Protein AF-I3C9D7-F1 (afdb_monomer)

Sequence (300 aa):
MLYELMIVVIIISSSFMTYLHVLFPDASTWTTSFFQFNSTHYKSVQMYCFFVLLFLSQSLFLSLWYITCRYWWKIAVFIVLMMSFYNFFIVVFSEVESSDLTHRFSIYFLTLLCSYLVYLVSKKINYPLWNRLTLDAIDSEEVLRYKFKNSKHYTRVLNSFDEDAYKSNITNLKELVAKAVLISEDNFNKEENQSNILDKSLKGKSIGGVLIFLLILSLLLLDKLHVFAPDGKTWDLGFTTMGSFEFPSVTIFLWFTMLKITSFLALTIWFLTSRYWWKYFLLIPIIIVSYQIIGTFNVK

Secondary structure (DSSP, 8-state):
-HHHHHHHHHHHHHHHGGGGGGGS-SSSEEE-SS-EEE-SSSSSHHHHHHHHHHHHHHHHHHHHHHHH--STTHHHHHHHHHHHHHHHHHHHTTTS----HHHHHHHHHHHHHHHHHHHHHHHHHHHHHHHHHHHHHHHHHHHHHHHHHT-HHHHHHHHT--TTGGGT-HHHHHHHHHHHHHHHHHHHHHHHHHHHHHHHHHHS--HHHHHHHHHHHHHHHHTTGGGGS-SSSEEE-SS-EEE-TTSS-HHHHHHHHHHHHHHHHHHHHHHHH--SGGGGGGHHHHHHHHHHHHHHHS--

Organism: NCBI:txid926559

Structure (mmCIF, N/CA/C/O backbone):
data_AF-I3C9D7-F1
#
_entry.id   AF-I3C9D7-F1
#
loop_
_atom_site.group_PDB
_atom_site.id
_atom_site.type_symbol
_atom_site.label_atom_id
_atom_site.label_alt_id
_atom_site.label_comp_id
_atom_site.label_asym_id
_atom_site.label_entity_id
_atom_site.label_seq_id
_atom_site.pdbx_PDB_ins_code
_atom_site.Cartn_x
_atom_site.Cartn_y
_atom_site.Cartn_z
_atom_site.occupancy
_atom_site.B_iso_or_equiv
_atom_site.auth_seq_id
_atom_site.auth_comp_id
_atom_site.auth_asym_id
_atom_site.auth_atom_id
_atom_site.pdbx_PDB_model_num
ATOM 1 N N . MET A 1 1 ? -21.042 -4.644 6.974 1.00 68.00 1 MET A N 1
ATOM 2 C CA . MET A 1 1 ? -21.135 -5.642 5.889 1.00 68.00 1 MET A CA 1
ATOM 3 C C . MET A 1 1 ? -20.830 -5.049 4.508 1.00 68.00 1 MET A C 1
ATOM 5 O O . MET A 1 1 ? -19.785 -5.388 3.980 1.00 68.00 1 MET A O 1
ATOM 9 N N . LEU A 1 2 ? -21.630 -4.130 3.933 1.00 80.31 2 LEU A N 1
ATOM 10 C CA . LEU A 1 2 ? -21.382 -3.609 2.564 1.00 80.31 2 LEU A CA 1
ATOM 11 C C . LEU A 1 2 ? -19.993 -2.956 2.385 1.00 80.31 2 LEU A C 1
ATOM 13 O O . LEU A 1 2 ? -19.280 -3.266 1.437 1.00 80.31 2 LEU A O 1
ATOM 17 N N . TYR A 1 3 ? -19.571 -2.113 3.333 1.00 82.31 3 TYR A N 1
ATOM 18 C CA . TYR A 1 3 ? -18.251 -1.466 3.283 1.00 82.31 3 TYR A CA 1
ATOM 19 C C . TYR A 1 3 ? -17.088 -2.473 3.344 1.00 82.31 3 TYR A C 1
ATOM 21 O O . TYR A 1 3 ? -16.038 -2.242 2.756 1.00 82.31 3 TYR A O 1
ATOM 29 N N . GLU A 1 4 ? -17.268 -3.600 4.035 1.00 84.50 4 GLU A N 1
ATOM 30 C CA . GLU A 1 4 ? -16.237 -4.637 4.172 1.00 84.50 4 GLU A CA 1
ATOM 31 C C . GLU A 1 4 ? -16.100 -5.434 2.882 1.00 84.50 4 GLU A C 1
ATOM 33 O O . GLU A 1 4 ? -14.984 -5.734 2.475 1.00 84.50 4 GLU A O 1
ATOM 38 N N . LEU A 1 5 ? -17.218 -5.698 2.201 1.00 87.62 5 LEU A N 1
ATOM 39 C CA . LEU A 1 5 ? -17.210 -6.301 0.870 1.00 87.62 5 LEU A CA 1
ATOM 40 C C . LEU A 1 5 ? -16.503 -5.399 -0.146 1.00 87.62 5 LEU A C 1
ATOM 42 O O . LEU A 1 5 ? -15.693 -5.893 -0.923 1.00 87.62 5 LEU A O 1
ATOM 46 N N . MET A 1 6 ? -16.728 -4.081 -0.101 1.00 87.62 6 MET A N 1
ATOM 47 C CA . MET A 1 6 ? -15.992 -3.146 -0.962 1.00 87.62 6 MET A CA 1
ATOM 48 C C . MET A 1 6 ? -14.481 -3.205 -0.707 1.00 87.62 6 MET A C 1
ATOM 50 O O . MET A 1 6 ? -13.710 -3.252 -1.660 1.00 87.62 6 MET A O 1
ATOM 54 N N . ILE A 1 7 ? -14.048 -3.266 0.559 1.00 88.50 7 ILE A N 1
ATOM 55 C CA . ILE A 1 7 ? -12.626 -3.426 0.907 1.00 88.50 7 ILE A CA 1
ATOM 56 C C . ILE A 1 7 ? -12.068 -4.728 0.317 1.00 88.50 7 ILE A C 1
ATOM 58 O O . ILE A 1 7 ? -10.995 -4.709 -0.281 1.00 88.50 7 ILE A O 1
ATOM 62 N N . VAL A 1 8 ? -12.798 -5.842 0.434 1.00 91.12 8 VAL A N 1
ATOM 63 C CA . VAL A 1 8 ? -12.388 -7.138 -0.133 1.00 91.12 8 VAL A CA 1
ATOM 64 C C . VAL A 1 8 ? -12.240 -7.064 -1.651 1.00 91.12 8 VAL A C 1
ATOM 66 O O . VAL A 1 8 ? -11.218 -7.499 -2.179 1.00 91.12 8 VAL A O 1
ATOM 69 N N . VAL A 1 9 ? -13.214 -6.476 -2.351 1.00 91.31 9 VAL A N 1
ATOM 70 C CA . VAL A 1 9 ? -13.161 -6.315 -3.811 1.00 91.31 9 VAL A CA 1
ATOM 71 C C . VAL A 1 9 ? -11.930 -5.511 -4.222 1.00 91.31 9 VAL A C 1
ATOM 73 O O . VAL A 1 9 ? -11.214 -5.945 -5.121 1.00 91.31 9 VAL A O 1
ATOM 76 N N . ILE A 1 10 ? -11.633 -4.405 -3.529 1.00 90.56 10 ILE A N 1
ATOM 77 C CA . ILE A 1 10 ? -10.458 -3.573 -3.831 1.00 90.56 10 ILE A CA 1
ATOM 78 C C . ILE A 1 10 ? -9.152 -4.338 -3.561 1.00 90.56 10 ILE A C 1
ATOM 80 O O . ILE A 1 10 ? -8.219 -4.246 -4.356 1.00 90.56 10 ILE A O 1
ATOM 84 N N . ILE A 1 11 ? -9.067 -5.116 -2.474 1.00 92.25 11 ILE A N 1
ATOM 85 C CA . ILE A 1 11 ? -7.881 -5.937 -2.168 1.00 92.25 11 ILE A CA 1
ATOM 86 C C . ILE A 1 11 ? -7.631 -6.946 -3.292 1.00 92.25 11 ILE A C 1
ATOM 88 O O . ILE A 1 11 ? -6.510 -7.045 -3.798 1.00 92.25 11 ILE A O 1
ATOM 92 N N . ILE A 1 12 ? -8.669 -7.675 -3.707 1.00 91.50 12 ILE A N 1
ATOM 93 C CA . ILE A 1 12 ? -8.555 -8.687 -4.759 1.00 91.50 12 ILE A CA 1
ATOM 94 C C . ILE A 1 12 ? -8.185 -8.017 -6.085 1.00 91.50 12 ILE A C 1
ATOM 96 O O . ILE A 1 12 ? -7.197 -8.411 -6.699 1.00 91.50 12 ILE A O 1
ATOM 100 N N . SER A 1 13 ? -8.898 -6.964 -6.499 1.00 89.88 13 SER A N 1
ATOM 101 C CA . SER A 1 13 ? -8.615 -6.275 -7.764 1.00 89.88 13 SER A CA 1
ATOM 102 C C . SER A 1 13 ? -7.202 -5.685 -7.798 1.00 89.88 13 SER A C 1
ATOM 104 O O . SER A 1 13 ? -6.497 -5.832 -8.793 1.00 89.88 13 SER A O 1
ATOM 106 N N . SER A 1 14 ? -6.747 -5.083 -6.693 1.00 88.38 14 SER A N 1
ATOM 107 C CA . SER A 1 14 ? -5.398 -4.513 -6.577 1.00 88.38 14 SER A CA 1
ATOM 108 C C . SER A 1 14 ? -4.303 -5.576 -6.704 1.00 88.38 14 SER A C 1
ATOM 110 O O . SER A 1 14 ? -3.236 -5.299 -7.256 1.00 88.38 14 SER A O 1
ATOM 112 N N . SER A 1 15 ? -4.571 -6.803 -6.243 1.00 89.06 15 SER A N 1
ATOM 113 C CA . SER A 1 15 ? -3.620 -7.923 -6.302 1.00 89.06 15 SER A CA 1
ATOM 114 C C . SER A 1 15 ? -3.310 -8.346 -7.740 1.00 89.06 15 SER A C 1
ATOM 116 O O . SER A 1 15 ? -2.165 -8.647 -8.069 1.00 89.06 15 SER A O 1
ATOM 118 N N . PHE A 1 16 ? -4.320 -8.325 -8.612 1.00 90.06 16 PHE A N 1
ATOM 119 C CA . PHE A 1 16 ? -4.175 -8.703 -10.019 1.00 90.06 16 PHE A CA 1
ATOM 120 C C . PHE A 1 16 ? -3.774 -7.539 -10.929 1.00 90.06 16 PHE A C 1
ATOM 122 O O . PHE A 1 16 ? -3.425 -7.763 -12.085 1.00 90.06 16 PHE A O 1
ATOM 129 N N . MET A 1 17 ? -3.773 -6.306 -10.417 1.00 90.12 17 MET A N 1
ATOM 130 C CA . MET A 1 17 ? -3.575 -5.103 -11.226 1.00 90.12 17 MET A CA 1
ATOM 131 C C . MET A 1 17 ? -2.250 -5.097 -11.998 1.00 90.12 17 MET A C 1
ATOM 133 O O . MET A 1 17 ? -2.199 -4.615 -13.124 1.00 90.12 17 MET A O 1
ATOM 137 N N . THR A 1 18 ? -1.193 -5.685 -11.434 1.00 88.94 18 THR A N 1
ATOM 138 C CA . THR A 1 18 ? 0.114 -5.768 -12.103 1.00 88.94 18 THR A CA 1
ATOM 139 C C . THR A 1 18 ? 0.072 -6.588 -13.387 1.00 88.94 18 THR A C 1
ATOM 141 O O . THR A 1 18 ? 0.805 -6.265 -14.311 1.00 88.94 18 THR A O 1
ATOM 144 N N . TYR A 1 19 ? -0.809 -7.583 -13.518 1.00 91.56 19 TYR A N 1
ATOM 145 C CA . TYR A 1 19 ? -0.917 -8.409 -14.728 1.00 91.56 19 TYR A CA 1
ATOM 146 C C . TYR A 1 19 ? -1.553 -7.679 -15.915 1.00 91.56 19 TYR A C 1
ATOM 148 O O . TYR A 1 19 ? -1.381 -8.114 -17.050 1.00 91.56 19 TYR A O 1
ATOM 156 N N . LEU A 1 20 ? -2.213 -6.537 -15.690 1.00 92.88 20 LEU A N 1
ATOM 157 C CA . LEU A 1 20 ? -2.790 -5.735 -16.773 1.00 92.88 20 LEU A CA 1
ATOM 158 C C . LEU A 1 20 ? -1.727 -5.189 -17.737 1.00 92.88 20 LEU A C 1
ATOM 160 O O . LEU A 1 20 ? -2.066 -4.835 -18.861 1.00 92.88 20 LEU A O 1
ATOM 164 N N . HIS A 1 21 ? -0.450 -5.164 -17.339 1.00 91.75 21 HIS A N 1
ATOM 165 C CA . HIS A 1 21 ? 0.646 -4.746 -18.215 1.00 91.75 21 HIS A CA 1
ATOM 166 C C . HIS A 1 21 ? 0.761 -5.601 -19.491 1.00 91.75 21 HIS A C 1
ATOM 168 O O . HIS A 1 21 ? 1.184 -5.088 -20.517 1.00 91.75 21 HIS A O 1
ATOM 174 N N . VAL A 1 22 ? 0.328 -6.868 -19.462 1.00 91.50 22 VAL A N 1
ATOM 175 C CA . VAL A 1 22 ? 0.364 -7.786 -20.620 1.00 91.50 22 VAL A CA 1
ATOM 176 C C . VAL A 1 22 ? -0.581 -7.342 -21.746 1.00 91.50 22 VAL A C 1
ATOM 178 O O . VAL A 1 22 ? -0.441 -7.768 -22.886 1.00 91.50 22 VAL A O 1
ATOM 181 N N . LEU A 1 23 ? -1.549 -6.469 -21.448 1.00 90.62 23 LEU A N 1
ATOM 182 C CA . LEU A 1 23 ? -2.452 -5.904 -22.454 1.00 90.62 23 LEU A CA 1
ATOM 183 C C . LEU A 1 23 ? -1.769 -4.852 -23.342 1.00 90.62 23 LEU A C 1
ATOM 185 O O . LEU A 1 23 ? -2.339 -4.446 -24.354 1.00 90.62 23 LEU A O 1
ATOM 189 N N . PHE A 1 24 ? -0.581 -4.389 -22.953 1.00 91.00 24 PHE A N 1
ATOM 190 C CA . PHE A 1 24 ? 0.186 -3.381 -23.673 1.00 91.00 24 PHE A CA 1
ATOM 191 C C . PHE A 1 24 ? 1.250 -4.052 -24.550 1.00 91.00 24 PHE A C 1
ATOM 193 O O . PHE A 1 24 ? 1.743 -5.123 -24.197 1.00 91.00 24 PHE A O 1
ATOM 200 N N . PRO A 1 25 ? 1.612 -3.449 -25.695 1.00 90.75 25 PRO A N 1
ATOM 201 C CA . PRO A 1 25 ? 2.587 -4.042 -26.601 1.00 90.75 25 PRO A CA 1
ATOM 202 C C . PRO A 1 25 ? 3.994 -4.044 -25.998 1.00 90.75 25 PRO A C 1
ATOM 204 O O . PRO A 1 25 ? 4.435 -3.043 -25.423 1.00 90.75 25 PRO A O 1
ATOM 207 N N . ASP A 1 26 ? 4.731 -5.130 -26.234 1.00 89.19 26 ASP A N 1
ATOM 208 C CA . ASP A 1 26 ? 6.168 -5.202 -25.958 1.00 89.19 26 ASP A CA 1
ATOM 209 C C . ASP A 1 26 ? 6.975 -4.504 -27.066 1.00 89.19 26 ASP A C 1
ATOM 211 O O . ASP A 1 26 ? 7.692 -5.114 -27.857 1.00 89.19 26 ASP A O 1
ATOM 215 N N . ALA A 1 27 ? 6.767 -3.197 -27.194 1.00 90.00 27 ALA A N 1
ATOM 216 C CA . ALA A 1 27 ? 7.442 -2.344 -28.160 1.00 90.00 27 ALA A CA 1
ATOM 217 C C . ALA A 1 27 ? 7.749 -0.986 -27.527 1.00 90.00 27 ALA A C 1
ATOM 219 O O . ALA A 1 27 ? 7.086 -0.567 -26.578 1.00 90.00 27 ALA A O 1
ATOM 220 N N . SER A 1 28 ? 8.731 -0.268 -28.070 1.00 88.06 28 SER A N 1
ATOM 221 C CA . SER A 1 28 ? 9.089 1.080 -27.606 1.00 88.06 28 SER A CA 1
ATOM 222 C C . SER A 1 28 ? 8.019 2.128 -27.915 1.00 88.06 28 SER A C 1
ATOM 224 O O . SER A 1 28 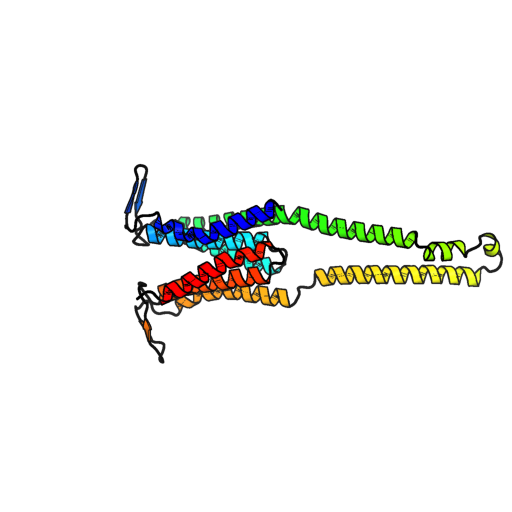? 7.955 3.159 -27.249 1.00 88.06 28 SER A O 1
ATOM 226 N N . THR A 1 29 ? 7.159 1.866 -28.901 1.00 88.88 29 THR A N 1
ATOM 227 C CA . THR A 1 29 ? 6.097 2.777 -29.331 1.00 88.88 29 THR A CA 1
ATOM 228 C C . THR A 1 29 ? 4.752 2.066 -29.327 1.00 88.88 29 THR A C 1
ATOM 230 O O . THR A 1 29 ? 4.606 1.007 -29.941 1.00 88.88 29 THR A O 1
ATOM 233 N N . TRP A 1 30 ? 3.746 2.672 -28.706 1.00 87.88 30 TRP A N 1
ATOM 234 C CA . TRP A 1 30 ? 2.360 2.236 -28.779 1.00 87.88 30 TRP A CA 1
ATOM 235 C C . TRP A 1 30 ? 1.556 3.240 -29.595 1.00 87.88 30 TRP A C 1
ATOM 237 O O . TRP A 1 30 ? 1.337 4.378 -29.178 1.00 87.88 30 TRP A O 1
ATOM 247 N N . THR A 1 31 ? 1.131 2.814 -30.781 1.00 85.56 31 THR A N 1
ATOM 248 C CA . THR A 1 31 ? 0.283 3.611 -31.664 1.00 85.56 31 THR A CA 1
ATOM 249 C C . THR A 1 31 ? -1.145 3.076 -31.598 1.00 85.56 31 THR A C 1
ATOM 251 O O . THR A 1 31 ? -1.400 1.892 -31.813 1.00 85.56 31 THR A O 1
ATOM 254 N N . THR A 1 32 ? -2.090 3.947 -31.254 1.00 87.50 32 THR A N 1
ATOM 255 C CA . THR A 1 32 ? -3.528 3.668 -31.324 1.00 87.50 32 THR A CA 1
ATOM 256 C C . THR A 1 32 ? -4.198 4.675 -32.249 1.00 87.50 32 THR A C 1
ATOM 258 O O . THR A 1 32 ? -3.592 5.664 -32.660 1.00 87.50 32 THR A O 1
ATOM 261 N N . SER A 1 33 ? -5.477 4.461 -32.553 1.00 84.12 33 SER A N 1
ATOM 262 C CA . SER A 1 33 ? -6.273 5.381 -33.373 1.00 84.12 33 SER A CA 1
ATOM 263 C C . SER A 1 33 ? -6.382 6.799 -32.792 1.00 84.12 33 SER A C 1
ATOM 265 O O . SER A 1 33 ? -6.759 7.710 -33.521 1.00 84.12 33 SER A O 1
ATOM 267 N N . PHE A 1 34 ? -6.071 6.996 -31.505 1.00 80.94 34 PHE A N 1
ATOM 268 C CA . PHE A 1 34 ? -6.268 8.267 -30.801 1.00 80.94 34 PHE A CA 1
ATOM 269 C C . PHE A 1 34 ? -4.979 8.902 -30.267 1.00 80.94 34 PHE A C 1
ATOM 271 O O . PHE A 1 34 ? -4.953 10.113 -30.065 1.00 80.94 34 PHE A O 1
ATOM 278 N N . PHE A 1 35 ? -3.919 8.128 -30.023 1.00 85.75 35 PHE A N 1
ATOM 279 C CA . PHE A 1 35 ? -2.662 8.653 -29.482 1.00 85.75 35 PHE A CA 1
ATOM 280 C C . PHE A 1 35 ? -1.454 7.804 -29.898 1.00 85.75 35 PHE A C 1
ATOM 282 O O . PHE A 1 35 ? -1.582 6.624 -30.237 1.00 85.75 35 PHE A O 1
ATOM 289 N N . GLN A 1 36 ? -0.270 8.410 -29.820 1.00 84.31 36 GLN A N 1
ATOM 290 C CA . GLN A 1 36 ? 1.020 7.736 -29.949 1.00 84.31 36 GLN A CA 1
ATOM 291 C C . GLN A 1 36 ? 1.818 7.961 -28.666 1.00 84.31 36 GLN A C 1
ATOM 293 O O . GLN A 1 36 ? 1.976 9.099 -28.227 1.00 84.31 36 GLN A O 1
ATOM 298 N N . PHE A 1 37 ? 2.280 6.877 -28.050 1.00 85.75 37 PHE A N 1
ATOM 299 C CA . PHE A 1 37 ? 3.064 6.912 -26.821 1.00 85.75 37 PHE A CA 1
ATOM 300 C C . PHE A 1 37 ? 4.411 6.231 -27.047 1.00 85.75 37 PHE A C 1
ATOM 302 O O . PHE A 1 37 ? 4.447 5.089 -27.501 1.00 85.75 37 PHE A O 1
ATOM 309 N N . ASN A 1 38 ? 5.499 6.918 -26.705 1.00 84.19 38 ASN A N 1
ATOM 310 C CA . ASN A 1 38 ? 6.859 6.407 -26.843 1.00 84.19 38 ASN A CA 1
ATOM 311 C C . ASN A 1 38 ? 7.479 6.260 -25.453 1.00 84.19 38 ASN A C 1
ATOM 313 O O . ASN A 1 38 ? 7.514 7.229 -24.701 1.00 84.19 38 ASN A O 1
ATOM 317 N N . SER A 1 39 ? 7.975 5.065 -25.135 1.00 85.44 39 SER A N 1
ATOM 318 C CA . SER A 1 39 ? 8.740 4.807 -23.916 1.00 85.44 39 SER A CA 1
ATOM 319 C C . SER A 1 39 ? 10.232 4.865 -24.233 1.00 85.44 39 SER A C 1
ATOM 321 O O . SER A 1 39 ? 10.791 3.940 -24.830 1.00 85.44 39 SER A O 1
ATOM 323 N N . THR A 1 40 ? 10.877 5.969 -23.860 1.00 83.62 40 THR A N 1
ATOM 324 C CA . THR A 1 40 ? 12.322 6.167 -24.020 1.00 83.62 40 THR A CA 1
ATOM 325 C C . THR A 1 40 ? 13.075 5.659 -22.794 1.00 83.62 40 THR A C 1
ATOM 327 O O . THR A 1 40 ? 14.099 4.990 -22.943 1.00 83.62 40 THR A O 1
ATOM 330 N N . HIS A 1 41 ? 12.544 5.894 -21.589 1.00 83.44 41 HIS A N 1
ATOM 331 C CA . HIS A 1 41 ? 13.200 5.538 -20.331 1.00 83.44 41 HIS A CA 1
ATOM 332 C C . HIS A 1 41 ? 13.177 4.025 -20.069 1.00 83.44 41 HIS A C 1
ATOM 334 O O . HIS A 1 41 ? 14.209 3.424 -19.761 1.00 83.44 41 HIS A O 1
ATOM 340 N N . TYR A 1 42 ? 12.016 3.380 -20.223 1.00 84.19 42 TYR A N 1
ATOM 341 C CA . TYR A 1 42 ? 11.858 1.941 -19.961 1.00 84.19 42 TYR A CA 1
ATOM 342 C C . TYR A 1 42 ? 12.069 1.043 -21.187 1.00 84.19 42 TYR A C 1
ATOM 344 O O . TYR A 1 42 ? 12.034 -0.181 -21.047 1.00 84.19 42 TYR A O 1
ATOM 352 N N . LYS A 1 43 ? 12.323 1.622 -22.371 1.00 84.50 43 LYS A N 1
ATOM 353 C CA . LYS A 1 43 ? 12.544 0.957 -23.677 1.00 84.50 43 LYS A CA 1
ATOM 354 C C . LYS A 1 43 ? 11.356 0.161 -24.236 1.00 84.50 43 LYS A C 1
ATOM 356 O O . LYS A 1 43 ? 11.296 -0.040 -25.445 1.00 84.50 43 LYS A O 1
ATOM 361 N N . SER A 1 44 ? 10.433 -0.287 -23.389 1.00 89.94 44 SER A N 1
ATOM 362 C CA . SER A 1 44 ? 9.206 -0.997 -23.751 1.00 89.94 44 SER A CA 1
ATOM 363 C C . SER A 1 44 ? 8.018 -0.393 -23.005 1.00 89.94 44 SER A C 1
ATOM 365 O O . SER A 1 44 ? 8.063 -0.197 -21.786 1.00 89.94 44 SER A O 1
ATOM 367 N N . VAL A 1 45 ? 6.932 -0.134 -23.736 1.00 90.62 45 VAL A N 1
ATOM 368 C CA . VAL A 1 45 ? 5.671 0.370 -23.176 1.00 90.62 45 VAL A CA 1
ATOM 369 C C . VAL A 1 45 ? 5.100 -0.623 -22.166 1.00 90.62 45 VAL A C 1
ATOM 371 O O . VAL A 1 45 ? 4.630 -0.210 -21.106 1.00 90.62 45 VAL A O 1
ATOM 374 N N . GLN A 1 46 ? 5.206 -1.927 -22.433 1.00 92.00 46 GLN A N 1
ATOM 375 C CA . GLN A 1 46 ? 4.781 -2.964 -21.497 1.00 92.00 46 GLN A CA 1
ATOM 376 C C . GLN A 1 46 ? 5.532 -2.878 -20.156 1.00 92.00 46 GLN A C 1
ATOM 378 O O . GLN A 1 46 ? 4.907 -2.967 -19.095 1.00 92.00 46 GLN A O 1
ATOM 383 N N . MET A 1 47 ? 6.849 -2.643 -20.181 1.00 90.19 47 MET A N 1
ATOM 384 C CA . MET A 1 47 ? 7.658 -2.477 -18.964 1.00 90.19 47 MET A CA 1
ATOM 385 C C . MET A 1 47 ? 7.298 -1.199 -18.202 1.00 90.19 47 MET A C 1
ATOM 387 O O . MET A 1 47 ? 7.130 -1.239 -16.982 1.00 90.19 47 MET A O 1
ATOM 391 N N . TYR A 1 48 ? 7.113 -0.078 -18.904 1.00 92.56 48 TYR A N 1
ATOM 392 C CA . TYR A 1 48 ? 6.629 1.163 -18.296 1.00 92.56 48 TYR A CA 1
ATOM 393 C C . TYR A 1 48 ? 5.279 0.956 -17.588 1.00 92.56 48 TYR A C 1
ATOM 395 O O . TYR A 1 48 ? 5.142 1.239 -16.394 1.00 92.56 48 TYR A O 1
ATOM 403 N N . CYS A 1 49 ? 4.295 0.384 -18.292 1.00 93.31 49 CYS A N 1
ATOM 404 C CA . CYS A 1 49 ? 2.973 0.097 -17.741 1.00 93.31 49 CYS A CA 1
ATOM 405 C C . CYS A 1 49 ? 3.047 -0.843 -16.533 1.00 93.31 49 CYS A C 1
ATOM 407 O O . CYS A 1 49 ? 2.336 -0.628 -15.551 1.00 93.31 49 CYS A O 1
ATOM 409 N N . PHE A 1 50 ? 3.929 -1.845 -16.560 1.00 93.12 50 PHE A N 1
ATOM 410 C CA . PHE A 1 50 ? 4.163 -2.726 -15.419 1.00 93.12 50 PHE A CA 1
ATOM 411 C C . PHE A 1 50 ? 4.602 -1.954 -14.168 1.00 93.12 50 PHE A C 1
ATOM 413 O O . PHE A 1 50 ? 4.002 -2.136 -13.107 1.00 93.12 50 PHE A O 1
ATOM 420 N N . PHE A 1 51 ? 5.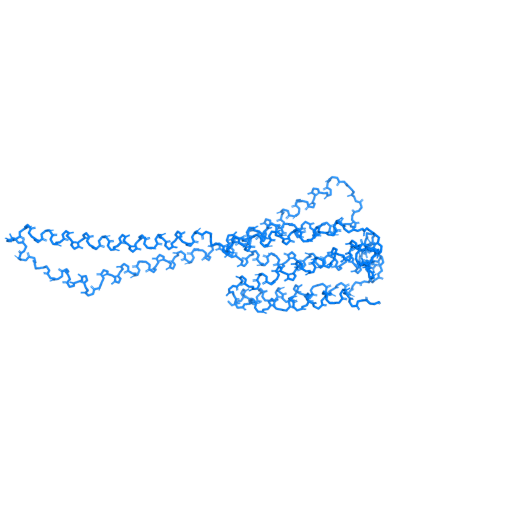592 -1.061 -14.275 1.00 92.56 51 PHE A N 1
ATOM 421 C CA . PHE A 1 51 ? 6.050 -0.273 -13.127 1.00 92.56 51 PHE A CA 1
ATOM 422 C C . PHE A 1 51 ? 4.985 0.709 -12.632 1.00 92.56 51 PHE A C 1
ATOM 424 O O . PHE A 1 51 ? 4.769 0.804 -11.423 1.00 92.56 51 PHE A O 1
ATOM 431 N N . VAL A 1 52 ? 4.261 1.381 -13.533 1.00 94.00 52 VAL A N 1
ATOM 432 C CA . VAL A 1 52 ? 3.138 2.256 -13.153 1.00 94.00 52 VAL A CA 1
ATOM 433 C C . VAL A 1 52 ? 2.092 1.473 -12.353 1.00 94.00 52 VAL A C 1
ATOM 435 O O . VAL A 1 52 ? 1.687 1.903 -11.270 1.00 94.00 52 VAL A O 1
ATOM 438 N N . LEU A 1 53 ? 1.687 0.296 -12.839 1.00 94.44 53 LEU A N 1
ATOM 439 C CA . LEU A 1 53 ? 0.702 -0.563 -12.175 1.00 94.44 53 LEU A CA 1
ATOM 440 C C . LEU A 1 53 ? 1.220 -1.131 -10.845 1.00 94.44 53 LEU A C 1
ATOM 442 O O . LEU A 1 53 ? 0.443 -1.256 -9.896 1.00 94.44 53 LEU A O 1
ATOM 446 N N . LEU A 1 54 ? 2.516 -1.439 -10.750 1.00 92.81 54 LEU A N 1
ATOM 447 C CA . LEU A 1 54 ? 3.168 -1.906 -9.525 1.00 92.81 54 LEU A CA 1
ATOM 448 C C . LEU A 1 54 ? 3.090 -0.852 -8.413 1.00 92.81 54 LEU A C 1
ATOM 450 O O . LEU A 1 54 ? 2.576 -1.138 -7.330 1.00 92.81 54 LEU A O 1
ATOM 454 N N . PHE A 1 55 ? 3.542 0.375 -8.685 1.00 93.06 55 PHE A N 1
ATOM 455 C CA . PHE A 1 55 ? 3.523 1.452 -7.691 1.00 93.06 55 PHE A CA 1
ATOM 456 C C . PHE A 1 55 ? 2.106 1.929 -7.365 1.00 93.06 55 PHE A C 1
ATOM 458 O O . PHE A 1 55 ? 1.828 2.293 -6.217 1.00 93.06 55 PHE A O 1
ATOM 465 N N . LEU A 1 56 ? 1.189 1.874 -8.337 1.00 93.25 56 LEU A N 1
ATOM 466 C CA . LEU A 1 56 ? -0.226 2.149 -8.103 1.00 93.25 56 LEU A CA 1
ATOM 467 C C . LEU A 1 56 ? -0.839 1.117 -7.150 1.00 93.25 56 LEU A C 1
ATOM 469 O O . LEU A 1 56 ? -1.491 1.492 -6.176 1.00 93.25 56 LEU A O 1
ATOM 473 N N . SER A 1 57 ? -0.592 -0.174 -7.388 1.00 92.31 57 SER A N 1
ATOM 474 C CA . SER A 1 57 ? -1.060 -1.259 -6.518 1.00 92.31 57 SER A CA 1
ATOM 475 C C . SER A 1 57 ? -0.512 -1.114 -5.091 1.00 92.31 57 SER A C 1
ATOM 477 O O . SER A 1 57 ? -1.277 -1.156 -4.124 1.00 92.31 57 SER A O 1
ATOM 479 N N . GLN A 1 58 ? 0.788 -0.836 -4.940 1.00 92.00 58 GLN A N 1
ATOM 480 C CA . GLN A 1 58 ? 1.414 -0.605 -3.632 1.00 92.00 58 GLN A CA 1
ATOM 481 C C . GLN A 1 58 ? 0.794 0.595 -2.892 1.00 92.00 58 GLN A C 1
ATOM 483 O O . GLN A 1 58 ? 0.470 0.492 -1.704 1.00 92.00 58 GLN A O 1
ATOM 488 N N . SER A 1 59 ? 0.555 1.703 -3.599 1.00 93.38 59 SER A N 1
ATOM 489 C CA . SER A 1 59 ? -0.076 2.904 -3.036 1.00 93.38 59 SER A CA 1
ATOM 490 C C . SER A 1 59 ? -1.511 2.634 -2.568 1.00 93.38 59 SER A C 1
ATOM 492 O O . SER A 1 59 ? -1.923 3.118 -1.509 1.00 93.38 59 SER A O 1
ATOM 494 N N . LEU A 1 60 ? -2.277 1.825 -3.311 1.00 92.62 60 LEU A N 1
ATOM 495 C CA . LEU A 1 60 ? -3.637 1.428 -2.932 1.00 92.62 60 LEU A CA 1
ATOM 496 C C . LEU A 1 60 ? -3.650 0.536 -1.686 1.00 92.62 60 LEU A C 1
ATOM 498 O O . LEU A 1 60 ? -4.435 0.788 -0.768 1.00 92.62 60 LEU A O 1
ATOM 502 N N . PHE A 1 61 ? -2.759 -0.458 -1.604 1.00 92.69 61 PHE A N 1
ATOM 503 C CA . PHE A 1 61 ? -2.651 -1.320 -0.422 1.00 92.69 61 PHE A CA 1
ATOM 504 C C . PHE A 1 61 ? -2.290 -0.528 0.837 1.00 92.69 61 PHE A C 1
ATOM 506 O O . PHE A 1 61 ? -2.938 -0.689 1.873 1.00 92.69 61 PHE A O 1
ATOM 513 N N . LEU A 1 62 ? -1.312 0.376 0.748 1.00 93.38 62 LEU A N 1
ATOM 514 C CA . LEU A 1 62 ? -0.920 1.231 1.872 1.00 93.38 62 LEU A CA 1
ATOM 515 C C . LEU A 1 62 ? -2.027 2.220 2.261 1.00 93.38 62 LEU A C 1
ATOM 517 O O . LEU A 1 62 ? -2.242 2.460 3.451 1.00 93.38 62 LEU A O 1
ATOM 521 N N . SER A 1 63 ? -2.774 2.749 1.285 1.00 94.25 63 SER A N 1
ATOM 522 C CA . SER A 1 63 ? -3.922 3.630 1.538 1.00 94.25 63 SER A CA 1
ATOM 523 C C . SER A 1 63 ? -5.015 2.900 2.315 1.00 94.25 63 SER A C 1
ATOM 525 O O . SER A 1 63 ? -5.503 3.403 3.330 1.00 94.25 63 SER A O 1
ATOM 527 N N . LEU A 1 64 ? -5.372 1.687 1.881 1.00 92.62 64 LEU A N 1
ATOM 528 C CA . LEU A 1 64 ? -6.346 0.844 2.571 1.00 92.62 64 LEU A CA 1
ATOM 529 C C . LEU A 1 64 ? -5.875 0.469 3.975 1.00 92.62 64 LEU A C 1
ATOM 531 O O . LEU A 1 64 ? -6.658 0.544 4.927 1.00 92.62 64 LEU A O 1
ATOM 535 N N . TRP A 1 65 ? -4.602 0.106 4.131 1.00 93.38 65 TRP A N 1
ATOM 536 C CA . TRP A 1 65 ? -4.043 -0.199 5.442 1.00 93.38 65 TRP A CA 1
ATOM 537 C C . TRP A 1 65 ? -4.130 1.009 6.377 1.00 93.38 65 TRP A C 1
ATOM 539 O O . TRP A 1 65 ? -4.627 0.891 7.499 1.00 93.38 65 TRP A O 1
ATOM 549 N N . TYR A 1 66 ? -3.745 2.195 5.906 1.00 93.50 66 TYR A N 1
ATOM 550 C CA . TYR A 1 66 ? -3.826 3.421 6.694 1.00 93.50 66 TYR A CA 1
ATOM 551 C C . TYR A 1 66 ? -5.266 3.783 7.093 1.00 93.50 66 TYR A C 1
ATOM 553 O O . TYR A 1 66 ? -5.517 4.143 8.245 1.00 93.50 66 TYR A O 1
ATOM 561 N N . ILE A 1 67 ? -6.222 3.675 6.162 1.00 90.75 67 ILE A N 1
ATOM 562 C CA . ILE A 1 67 ? -7.641 3.967 6.418 1.00 90.75 67 ILE A CA 1
ATOM 563 C C . ILE A 1 67 ? -8.227 2.986 7.439 1.00 90.75 67 ILE A C 1
ATOM 565 O O . ILE A 1 67 ? -8.951 3.395 8.348 1.00 90.75 67 ILE A O 1
ATOM 569 N N . THR A 1 68 ? -7.909 1.697 7.307 1.00 87.62 68 THR A N 1
ATOM 570 C CA . THR A 1 68 ? -8.459 0.641 8.170 1.00 87.62 68 THR A CA 1
ATOM 571 C C . THR A 1 68 ? -7.789 0.569 9.545 1.00 87.62 68 THR A C 1
ATOM 573 O O . THR A 1 68 ? -8.394 0.056 10.496 1.00 87.62 68 THR A O 1
ATOM 576 N N . CYS A 1 69 ? -6.567 1.097 9.682 1.00 86.50 69 CYS A N 1
ATOM 577 C CA . CYS A 1 69 ? -5.814 1.084 10.929 1.00 86.50 69 CYS A CA 1
ATOM 578 C C . CYS A 1 69 ? -6.293 2.158 11.921 1.00 86.50 69 CYS A C 1
ATOM 580 O O . CYS A 1 69 ? -6.353 3.356 11.631 1.00 86.50 69 CYS A O 1
ATOM 582 N N . ARG A 1 70 ? -6.585 1.722 13.152 1.00 80.00 70 ARG A N 1
ATOM 583 C CA . ARG A 1 70 ? -7.043 2.591 14.252 1.00 80.00 70 ARG A CA 1
ATOM 584 C C . ARG A 1 70 ? -5.941 2.955 15.246 1.00 80.00 70 ARG A C 1
ATOM 586 O O . ARG A 1 70 ? -6.131 3.846 16.066 1.00 80.00 70 ARG A O 1
ATOM 593 N N . TYR A 1 71 ? -4.800 2.279 15.182 1.00 83.31 71 TYR A N 1
ATOM 594 C CA . TYR A 1 71 ? -3.721 2.437 16.151 1.00 83.31 71 TYR A CA 1
ATOM 595 C C . TYR A 1 71 ? -2.848 3.654 15.856 1.00 83.31 71 TYR A C 1
ATOM 597 O O . TYR A 1 71 ? -2.718 4.071 14.710 1.00 83.31 71 TYR A O 1
ATOM 605 N N . TRP A 1 72 ? -2.173 4.183 16.879 1.00 83.69 72 TRP A N 1
ATOM 606 C CA . TRP A 1 72 ? -1.262 5.323 16.723 1.00 83.69 72 TRP A CA 1
ATOM 607 C C . TRP A 1 72 ? -0.066 5.027 15.799 1.00 83.69 72 TRP A C 1
ATOM 609 O O . TRP A 1 72 ? 0.373 5.910 15.064 1.00 83.69 72 TRP A O 1
ATOM 619 N N . TRP A 1 73 ? 0.411 3.774 15.746 1.00 89.06 73 TRP A N 1
ATOM 620 C CA . TRP A 1 73 ? 1.501 3.371 14.844 1.00 89.06 73 TRP A CA 1
ATOM 621 C C . TRP A 1 73 ? 1.148 3.500 13.356 1.00 89.06 73 TRP A C 1
ATOM 623 O O . TRP A 1 73 ? 2.047 3.462 12.519 1.00 89.06 73 TRP A O 1
ATOM 633 N N . LYS A 1 74 ? -0.123 3.752 13.003 1.00 89.38 74 LYS A N 1
ATOM 634 C CA . LYS A 1 74 ? -0.529 4.087 11.629 1.00 89.38 74 LYS A CA 1
ATOM 635 C C . LYS A 1 74 ? 0.205 5.300 11.053 1.00 89.38 74 LYS A C 1
ATOM 637 O O . LYS A 1 74 ? 0.233 5.456 9.840 1.00 89.38 74 LYS A O 1
ATOM 642 N N . ILE A 1 75 ? 0.803 6.150 11.894 1.00 89.25 75 ILE A N 1
ATOM 643 C CA . ILE A 1 75 ? 1.672 7.244 11.439 1.00 89.25 75 ILE A CA 1
ATOM 644 C C . ILE A 1 75 ? 2.878 6.695 10.657 1.00 89.25 75 ILE A C 1
ATOM 646 O O . ILE A 1 75 ? 3.238 7.283 9.645 1.00 89.25 75 ILE A O 1
ATOM 650 N N . ALA A 1 76 ? 3.453 5.545 11.036 1.00 92.69 76 ALA A N 1
ATOM 651 C CA . ALA A 1 76 ? 4.504 4.910 10.231 1.00 92.69 76 ALA A CA 1
ATOM 652 C C . ALA A 1 76 ? 3.975 4.478 8.859 1.00 92.69 76 ALA A C 1
ATOM 654 O O . ALA A 1 76 ? 4.596 4.783 7.846 1.00 92.69 76 ALA A O 1
ATOM 655 N N . VAL A 1 77 ? 2.794 3.848 8.812 1.00 93.69 77 VAL A N 1
ATOM 656 C CA . VAL A 1 77 ? 2.137 3.477 7.543 1.00 93.69 77 VAL A CA 1
ATOM 657 C C . VAL A 1 77 ? 1.909 4.712 6.671 1.00 93.69 77 VAL A C 1
ATOM 659 O O . VAL A 1 77 ? 2.113 4.652 5.466 1.00 93.69 77 VAL A O 1
ATOM 662 N N . PHE A 1 78 ? 1.543 5.847 7.274 1.00 94.00 78 PHE A N 1
ATOM 663 C CA . PHE A 1 78 ? 1.385 7.111 6.557 1.00 94.00 78 PHE A CA 1
ATOM 664 C C . PHE A 1 78 ? 2.693 7.586 5.917 1.00 94.00 78 PHE A C 1
ATOM 666 O O . PHE A 1 78 ? 2.680 7.993 4.764 1.00 94.00 78 PHE A O 1
ATOM 673 N N . ILE A 1 79 ? 3.826 7.494 6.619 1.00 93.12 79 ILE A N 1
ATOM 674 C CA . ILE A 1 79 ? 5.138 7.853 6.055 1.00 93.12 79 ILE A CA 1
ATOM 675 C C . ILE A 1 79 ? 5.474 6.949 4.857 1.00 93.12 79 ILE A C 1
ATOM 677 O O . ILE A 1 79 ? 5.858 7.455 3.803 1.00 93.12 79 ILE A O 1
ATOM 681 N N . VAL A 1 80 ? 5.270 5.630 4.982 1.00 93.50 80 VAL A N 1
ATOM 682 C CA . VAL A 1 80 ? 5.468 4.680 3.867 1.00 93.50 80 VAL A CA 1
ATOM 683 C C . VAL A 1 80 ? 4.543 5.024 2.696 1.00 93.50 80 VAL A C 1
ATOM 685 O O . VAL A 1 80 ? 4.960 4.987 1.542 1.00 93.50 80 VAL A O 1
ATOM 688 N N . LEU A 1 81 ? 3.297 5.402 2.985 1.00 94.62 81 LEU A N 1
ATOM 689 C CA . LEU A 1 81 ? 2.323 5.813 1.982 1.00 94.62 81 LEU A CA 1
ATOM 690 C C . LEU A 1 81 ? 2.785 7.058 1.210 1.00 94.62 81 LEU A C 1
ATOM 692 O O . LEU A 1 81 ? 2.702 7.050 -0.016 1.00 94.62 81 LEU A O 1
ATOM 696 N N . MET A 1 82 ? 3.309 8.090 1.891 1.00 94.88 82 MET A N 1
ATOM 697 C CA . MET A 1 82 ? 3.865 9.279 1.216 1.00 94.88 82 MET A CA 1
ATOM 698 C C . MET A 1 82 ? 4.962 8.866 0.230 1.00 94.88 82 MET A C 1
ATOM 700 O O . MET A 1 82 ? 4.973 9.295 -0.920 1.00 94.88 82 MET A O 1
ATOM 704 N N . MET A 1 83 ? 5.879 8.006 0.687 1.00 93.50 83 MET A N 1
ATOM 705 C CA . MET A 1 83 ? 6.998 7.525 -0.121 1.00 93.50 83 MET A CA 1
ATOM 706 C C . MET A 1 83 ? 6.519 6.695 -1.321 1.00 93.50 83 MET A C 1
ATOM 708 O O . MET A 1 83 ? 7.068 6.802 -2.414 1.00 93.50 83 MET A O 1
ATOM 712 N N . SER A 1 84 ? 5.468 5.895 -1.142 1.00 93.25 84 SER A N 1
ATOM 713 C CA . SER A 1 84 ? 4.877 5.103 -2.222 1.00 93.25 84 SER A CA 1
ATOM 714 C C . SER A 1 84 ? 4.225 5.985 -3.291 1.00 93.25 84 SER A C 1
ATOM 716 O O . SER A 1 84 ? 4.471 5.757 -4.475 1.00 93.25 84 SER A O 1
ATOM 718 N N . PHE A 1 85 ? 3.498 7.040 -2.900 1.00 95.69 85 PHE A N 1
ATOM 719 C CA . PHE A 1 85 ? 2.973 8.028 -3.850 1.00 95.69 85 PHE A CA 1
ATOM 720 C C . PHE A 1 85 ? 4.088 8.769 -4.588 1.00 95.69 85 PHE A C 1
ATOM 722 O O . PHE A 1 85 ? 3.989 8.967 -5.797 1.00 95.69 85 PHE A O 1
ATOM 729 N N . TYR A 1 86 ? 5.164 9.134 -3.890 1.00 94.50 86 TYR A N 1
ATOM 730 C CA . TYR A 1 86 ? 6.328 9.755 -4.517 1.00 94.50 86 TYR A CA 1
ATOM 731 C C . TYR A 1 86 ? 6.936 8.858 -5.601 1.00 94.50 86 TYR A C 1
ATOM 733 O O . TYR A 1 86 ? 7.144 9.310 -6.726 1.00 94.50 86 TYR A O 1
ATOM 741 N N . ASN A 1 87 ? 7.147 7.573 -5.298 1.00 92.25 87 ASN A N 1
ATOM 742 C CA . ASN A 1 87 ? 7.651 6.605 -6.273 1.00 92.25 87 ASN A CA 1
ATOM 743 C C . ASN A 1 87 ? 6.685 6.429 -7.455 1.00 92.25 87 ASN A C 1
ATOM 745 O O . ASN A 1 87 ? 7.128 6.388 -8.599 1.00 92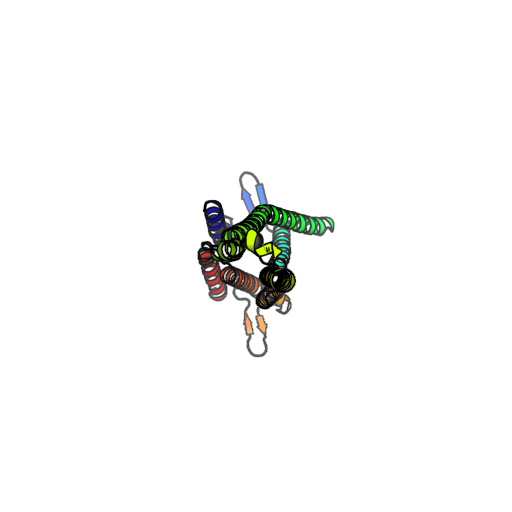.25 87 ASN A O 1
ATOM 749 N N . PHE A 1 88 ? 5.373 6.377 -7.200 1.00 94.50 88 PHE A N 1
ATOM 750 C CA . PHE A 1 88 ? 4.363 6.305 -8.257 1.00 94.50 88 PHE A CA 1
ATOM 751 C C . PHE A 1 88 ? 4.463 7.495 -9.218 1.00 94.50 88 PHE A C 1
ATOM 753 O O . PHE A 1 88 ? 4.547 7.298 -10.429 1.00 94.50 88 PHE A O 1
ATOM 760 N N . PHE A 1 89 ? 4.513 8.720 -8.690 1.00 94.19 89 PHE A N 1
ATOM 761 C CA . PHE A 1 89 ? 4.612 9.911 -9.528 1.00 94.19 89 PHE A CA 1
ATOM 762 C C . PHE A 1 89 ? 5.947 9.994 -10.259 1.00 94.19 89 PHE A C 1
ATOM 764 O O . PHE A 1 89 ? 5.934 10.312 -11.440 1.00 94.19 89 PHE A O 1
ATOM 771 N N . ILE A 1 90 ? 7.074 9.639 -9.631 1.00 91.88 90 ILE A N 1
ATOM 772 C CA . ILE A 1 90 ? 8.359 9.548 -10.342 1.00 91.88 90 ILE A CA 1
ATOM 773 C C . ILE A 1 90 ? 8.244 8.665 -11.580 1.00 91.88 90 ILE A C 1
ATOM 775 O O . ILE A 1 90 ? 8.716 9.058 -12.641 1.00 91.88 90 ILE A O 1
ATOM 779 N N . VAL A 1 91 ? 7.618 7.492 -11.460 1.00 92.38 91 VAL A N 1
ATOM 780 C CA . VAL A 1 91 ? 7.491 6.576 -12.596 1.00 92.38 91 VAL A CA 1
ATOM 781 C C . VAL A 1 91 ? 6.559 7.140 -13.657 1.00 92.38 91 VAL A C 1
ATOM 783 O O . VAL A 1 91 ? 6.943 7.167 -14.819 1.00 92.38 91 VAL A O 1
ATOM 786 N N . VAL A 1 92 ? 5.384 7.656 -13.288 1.00 92.38 92 VAL A N 1
ATOM 787 C CA . VAL A 1 92 ? 4.438 8.264 -14.248 1.00 92.38 92 VAL A CA 1
ATOM 788 C C . VAL A 1 92 ? 5.079 9.405 -15.039 1.00 92.38 92 VAL A C 1
ATOM 790 O O . VAL A 1 92 ? 4.819 9.580 -16.225 1.00 92.38 92 VAL A O 1
ATOM 793 N N . PHE A 1 93 ? 5.930 10.177 -14.377 1.00 90.50 93 PHE A N 1
ATOM 794 C CA . PHE A 1 93 ? 6.579 11.344 -14.948 1.00 90.50 93 PHE A CA 1
ATOM 795 C C . PHE A 1 93 ? 7.971 11.059 -15.536 1.00 90.50 93 PHE A C 1
ATOM 797 O O . PHE A 1 93 ? 8.611 11.964 -16.060 1.00 90.50 93 PHE A O 1
ATOM 804 N N . SER A 1 94 ? 8.447 9.814 -15.480 1.00 87.88 94 SER A N 1
ATOM 805 C CA . SER A 1 94 ? 9.790 9.438 -15.952 1.00 87.88 94 SER A CA 1
ATOM 806 C C . SER A 1 94 ? 9.988 9.597 -17.463 1.00 87.88 94 SER A C 1
ATOM 808 O O . SER A 1 94 ? 11.107 9.838 -17.901 1.00 87.88 94 SER A O 1
ATOM 810 N N . GLU A 1 95 ? 8.910 9.490 -18.244 1.00 85.94 95 GLU A N 1
ATOM 811 C CA . GLU A 1 95 ? 8.925 9.626 -19.708 1.00 85.94 95 GLU A CA 1
ATOM 812 C C . GLU A 1 95 ? 8.747 11.089 -20.162 1.00 85.94 95 GLU A C 1
ATOM 814 O O . GLU A 1 95 ? 8.828 11.396 -21.349 1.00 85.94 95 GLU A O 1
ATOM 819 N N . VAL A 1 96 ? 8.501 12.016 -19.226 1.00 83.00 96 VAL A N 1
ATOM 820 C CA . VAL A 1 96 ? 8.433 13.449 -19.525 1.00 83.00 96 VAL A CA 1
ATOM 821 C C . VAL A 1 96 ? 9.850 14.016 -19.478 1.00 83.00 96 VAL A C 1
ATOM 823 O O . VAL A 1 96 ? 10.443 14.180 -18.413 1.00 83.00 96 VAL A O 1
ATOM 826 N N . GLU A 1 97 ? 10.394 14.327 -20.653 1.00 64.62 97 GLU A N 1
ATOM 827 C CA . GLU A 1 97 ? 11.757 14.831 -20.855 1.00 64.62 97 GLU A CA 1
ATOM 828 C C . GLU A 1 97 ? 11.905 16.308 -20.429 1.00 64.62 97 GLU A C 1
ATOM 830 O O . GLU A 1 97 ? 12.223 17.192 -21.219 1.00 64.62 97 GLU A O 1
ATOM 835 N N . SER A 1 98 ? 11.651 16.605 -19.153 1.00 62.50 98 SER A N 1
ATOM 836 C CA . SER A 1 98 ? 11.918 17.917 -18.560 1.00 62.50 98 SER A CA 1
ATOM 837 C C . SER A 1 98 ? 12.636 17.751 -17.223 1.00 62.50 98 SER A C 1
ATOM 839 O O . SER A 1 98 ? 12.025 17.444 -16.198 1.00 62.50 98 SER A O 1
ATOM 841 N N . SER A 1 99 ? 13.950 17.988 -17.211 1.00 61.62 99 SER A N 1
ATOM 842 C CA . SER A 1 99 ? 14.780 18.016 -15.995 1.00 61.62 99 SER A CA 1
ATOM 843 C C . SER A 1 99 ? 14.534 19.247 -15.110 1.00 61.62 99 SER A C 1
ATOM 845 O O . SER A 1 99 ? 15.277 19.489 -14.157 1.00 61.62 99 SER A O 1
ATOM 847 N N . ASP A 1 100 ? 13.507 20.032 -15.426 1.00 79.44 100 ASP A N 1
ATOM 848 C CA . ASP A 1 100 ? 13.241 21.321 -14.815 1.00 79.44 100 ASP A CA 1
ATOM 849 C C . ASP A 1 100 ? 12.807 21.193 -13.356 1.00 79.44 100 ASP A C 1
ATOM 851 O O . ASP A 1 100 ? 12.080 20.284 -12.942 1.00 79.44 100 ASP A O 1
ATOM 855 N N . LEU A 1 101 ? 13.222 22.175 -12.557 1.00 80.44 101 LEU A N 1
ATOM 856 C CA . LEU A 1 101 ? 12.859 22.298 -11.148 1.00 80.44 101 LEU A CA 1
ATOM 857 C C . LEU A 1 101 ? 11.329 22.246 -10.944 1.00 80.44 101 LEU A C 1
ATOM 859 O O . LEU A 1 101 ? 10.845 21.644 -9.984 1.00 80.44 101 LEU A O 1
ATOM 863 N N . THR A 1 102 ? 10.571 22.798 -11.895 1.00 83.56 102 THR A N 1
ATOM 864 C CA . THR A 1 102 ? 9.102 22.776 -11.950 1.00 83.56 102 THR A CA 1
ATOM 865 C C . THR A 1 102 ? 8.535 21.356 -11.924 1.00 83.56 102 THR A C 1
ATOM 867 O O . THR A 1 102 ? 7.577 21.082 -11.201 1.00 83.56 102 THR A O 1
ATOM 870 N N . HIS A 1 103 ? 9.153 20.430 -12.657 1.00 84.88 103 HIS A N 1
ATOM 871 C CA . HIS A 1 103 ? 8.718 19.040 -12.736 1.00 84.88 103 HIS A CA 1
ATOM 872 C C . HIS A 1 103 ? 8.870 18.324 -11.386 1.00 84.88 103 HIS A C 1
ATOM 874 O O . HIS A 1 103 ? 7.946 17.674 -10.895 1.00 84.88 103 HIS A O 1
ATOM 880 N N . ARG A 1 104 ? 10.010 18.538 -10.715 1.00 86.50 104 ARG A N 1
ATOM 881 C CA . ARG A 1 104 ? 10.265 17.995 -9.371 1.00 86.50 104 ARG A CA 1
ATOM 882 C C . ARG A 1 104 ? 9.278 18.547 -8.343 1.00 86.50 104 ARG A C 1
ATOM 884 O O . ARG A 1 104 ? 8.759 17.785 -7.530 1.00 86.50 104 ARG A O 1
ATOM 891 N N . PHE A 1 105 ? 8.978 19.846 -8.395 1.00 89.38 105 PHE A N 1
ATOM 892 C CA . PHE A 1 105 ? 7.965 20.444 -7.523 1.00 89.38 105 PHE A CA 1
ATOM 893 C C . PHE A 1 105 ? 6.563 19.886 -7.775 1.00 89.38 105 PHE A C 1
ATOM 895 O O . PHE A 1 105 ? 5.850 19.623 -6.808 1.00 89.38 105 PHE A O 1
ATOM 902 N N . SER A 1 106 ? 6.191 19.642 -9.036 1.00 90.75 106 SER A N 1
ATOM 903 C CA . SER A 1 106 ? 4.915 19.005 -9.385 1.00 90.75 106 SER A CA 1
ATOM 904 C C . SER A 1 106 ? 4.774 17.627 -8.728 1.00 90.75 106 SER A C 1
ATOM 906 O O . SER A 1 106 ? 3.767 17.351 -8.077 1.00 90.75 106 SER A O 1
ATOM 908 N N . ILE A 1 107 ? 5.823 16.797 -8.788 1.00 92.44 107 ILE A N 1
ATOM 909 C CA . ILE A 1 107 ? 5.849 15.470 -8.150 1.00 92.44 107 ILE A CA 1
ATOM 910 C C . ILE A 1 107 ? 5.642 15.577 -6.630 1.00 92.44 107 ILE A C 1
ATOM 912 O O . ILE A 1 107 ? 4.807 14.861 -6.068 1.00 92.44 107 ILE A O 1
ATOM 916 N N . TYR A 1 108 ? 6.357 16.479 -5.946 1.00 93.31 108 TYR A N 1
ATOM 917 C CA . TYR A 1 108 ? 6.183 16.673 -4.499 1.00 93.31 108 TYR A CA 1
ATOM 918 C C . TYR A 1 108 ? 4.780 17.180 -4.149 1.00 93.31 108 TYR A C 1
ATOM 920 O O . TYR A 1 108 ? 4.168 16.693 -3.196 1.00 93.31 108 TYR A O 1
ATOM 928 N N . PHE A 1 109 ? 4.250 18.121 -4.932 1.00 95.12 109 PHE A N 1
ATOM 929 C CA . PHE A 1 109 ? 2.913 18.670 -4.735 1.00 95.12 109 PHE A CA 1
ATOM 930 C C . PHE A 1 109 ? 1.831 17.596 -4.889 1.00 95.12 109 PHE A C 1
ATOM 932 O O . PHE A 1 109 ? 0.991 17.442 -4.004 1.00 95.12 109 PHE A O 1
ATOM 939 N N . LEU A 1 110 ? 1.885 16.801 -5.961 1.00 95.00 110 LEU A N 1
ATOM 940 C CA . LEU A 1 110 ? 0.951 15.698 -6.202 1.00 95.00 110 LEU A CA 1
ATOM 941 C C . LEU A 1 110 ? 1.041 14.623 -5.115 1.00 95.00 110 LEU A C 1
ATOM 943 O O . LEU A 1 110 ? 0.015 14.134 -4.639 1.00 95.00 110 LEU A O 1
ATOM 947 N N . THR A 1 111 ? 2.258 14.314 -4.659 1.00 95.44 111 THR A N 1
ATOM 948 C CA . THR A 1 111 ? 2.482 13.385 -3.545 1.00 95.44 111 THR A CA 1
ATOM 949 C C . THR A 1 111 ? 1.761 13.862 -2.287 1.00 95.44 111 THR A C 1
ATOM 951 O O . THR A 1 111 ? 1.002 13.094 -1.695 1.00 95.44 111 THR A O 1
ATOM 954 N N . LEU A 1 112 ? 1.950 15.126 -1.889 1.00 95.81 112 LEU A N 1
ATOM 955 C CA . LEU A 1 112 ? 1.291 15.711 -0.716 1.00 95.81 112 LEU A CA 1
ATOM 956 C C . LEU A 1 112 ? -0.229 15.799 -0.891 1.00 95.81 112 LEU A C 1
ATOM 958 O O . LEU A 1 112 ? -0.965 15.529 0.057 1.00 95.81 112 LEU A O 1
ATOM 962 N N . LEU A 1 113 ? -0.702 16.122 -2.096 1.00 96.56 113 LEU A N 1
ATOM 963 C CA . LEU A 1 113 ? -2.124 16.202 -2.414 1.00 96.56 113 LEU A CA 1
ATOM 964 C C . LEU A 1 113 ? -2.816 14.843 -2.230 1.00 96.56 113 LEU A C 1
ATOM 966 O O . LEU A 1 113 ? -3.762 14.742 -1.450 1.00 96.56 113 LEU A O 1
ATOM 970 N N . CYS A 1 114 ? -2.333 13.784 -2.888 1.00 95.06 114 CYS A N 1
ATOM 971 C CA . CYS A 1 114 ? -2.918 12.439 -2.784 1.00 95.06 114 CYS A CA 1
ATOM 972 C C . CYS A 1 114 ? -2.905 11.919 -1.346 1.00 95.06 114 CYS A C 1
ATOM 974 O O . CYS A 1 114 ? 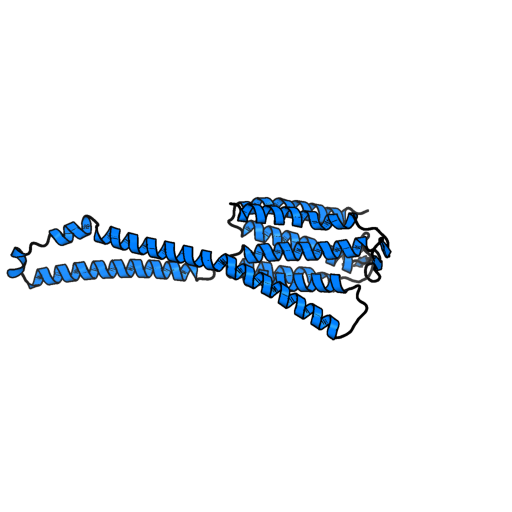-3.898 11.411 -0.825 1.00 95.06 114 CYS A O 1
ATOM 976 N N . SER A 1 115 ? -1.784 12.127 -0.677 1.00 94.69 115 SER A N 1
ATOM 977 C CA . SER A 1 115 ? -1.575 11.815 0.727 1.00 94.69 115 SER A CA 1
ATOM 978 C C . SER A 1 115 ? -2.562 12.504 1.669 1.00 94.69 115 SER A C 1
ATOM 980 O O . SER A 1 115 ? -3.143 11.876 2.560 1.00 94.69 115 SER A O 1
ATOM 982 N N . TYR A 1 116 ? -2.793 13.798 1.449 1.00 95.56 116 TYR A N 1
ATOM 983 C CA . TYR A 1 116 ? -3.759 14.587 2.199 1.00 95.56 116 TYR A CA 1
ATOM 984 C C . TYR A 1 116 ? -5.196 14.113 1.949 1.00 95.56 116 TYR A C 1
ATOM 986 O O . TYR A 1 116 ? -5.972 13.984 2.897 1.00 95.56 116 TYR A O 1
ATOM 994 N N . LEU A 1 117 ? -5.544 13.764 0.705 1.00 95.06 117 LEU A N 1
ATOM 995 C CA . LEU A 1 117 ? -6.853 13.187 0.383 1.00 95.06 117 LEU A CA 1
ATOM 996 C C . LEU A 1 117 ? -7.097 11.880 1.152 1.00 95.06 117 LEU A C 1
ATOM 998 O O . LEU A 1 117 ? -8.159 11.713 1.756 1.00 95.06 117 LEU A O 1
ATOM 1002 N N . VAL A 1 118 ? -6.106 10.983 1.217 1.00 94.12 118 VAL A N 1
ATOM 1003 C CA . VAL A 1 118 ? -6.208 9.742 2.007 1.00 94.12 118 VAL A CA 1
ATOM 1004 C C . VAL A 1 118 ? -6.374 10.042 3.502 1.00 94.12 118 VAL A C 1
ATOM 1006 O O . VAL A 1 118 ? -7.194 9.408 4.176 1.00 94.12 118 VAL A O 1
ATOM 1009 N N . TYR A 1 119 ? -5.657 11.038 4.030 1.00 93.12 119 TYR A N 1
ATOM 1010 C CA . TYR A 1 119 ? -5.834 11.502 5.409 1.00 93.12 119 TYR A CA 1
ATOM 1011 C C . TYR A 1 119 ? -7.269 11.988 5.681 1.00 93.12 119 TYR A C 1
ATOM 1013 O O . TYR A 1 119 ? -7.872 11.585 6.680 1.00 93.12 119 TYR A O 1
ATOM 1021 N N . LEU A 1 120 ? -7.852 12.792 4.783 1.00 91.31 120 LEU A N 1
ATOM 1022 C CA . LEU A 1 120 ? -9.233 13.267 4.911 1.00 91.31 120 LEU A CA 1
ATOM 1023 C C . LEU A 1 120 ? -10.244 12.117 4.900 1.00 91.31 120 LEU A C 1
ATOM 1025 O O . LEU A 1 120 ? -11.146 12.085 5.742 1.00 91.31 120 LEU A O 1
ATOM 1029 N N . VAL A 1 121 ? -10.074 11.148 3.996 1.00 90.12 121 VAL A N 1
ATOM 1030 C CA . VAL A 1 121 ? -10.913 9.941 3.938 1.00 90.12 121 VAL A CA 1
ATOM 1031 C C . VAL A 1 121 ? -10.816 9.154 5.248 1.00 90.12 121 VAL A C 1
ATOM 1033 O O . VAL A 1 121 ? -11.842 8.806 5.835 1.00 90.12 121 VAL A O 1
ATOM 1036 N N . SER A 1 122 ? -9.600 8.947 5.765 1.00 89.44 122 SER A N 1
ATOM 1037 C CA . SER A 1 122 ? -9.373 8.268 7.048 1.00 89.44 122 SER A CA 1
ATOM 1038 C C . SER A 1 122 ? -10.040 9.001 8.215 1.00 89.44 122 SER A C 1
ATOM 1040 O O . SER A 1 122 ? -10.662 8.363 9.069 1.00 89.44 122 SER A O 1
ATOM 1042 N N . LYS A 1 123 ? -9.977 10.340 8.247 1.00 85.25 123 LYS A N 1
ATOM 1043 C CA . LYS A 1 123 ? -10.649 11.156 9.269 1.00 85.25 123 LYS A CA 1
ATOM 1044 C C . LYS A 1 123 ? -12.169 11.027 9.172 1.00 85.25 123 LYS A C 1
ATOM 1046 O O . LYS A 1 123 ? -12.808 10.792 10.192 1.00 85.25 123 LYS A O 1
ATOM 1051 N N . LYS A 1 124 ? -12.743 11.121 7.967 1.00 84.31 124 LYS A N 1
ATOM 1052 C CA . LYS A 1 124 ? -14.194 11.017 7.739 1.00 84.31 124 LYS A CA 1
ATOM 1053 C C . LYS A 1 124 ? -14.754 9.656 8.157 1.00 84.31 124 LYS A C 1
ATOM 1055 O O . LYS A 1 124 ? -15.826 9.607 8.746 1.00 84.31 124 LYS A O 1
ATOM 1060 N N . ILE A 1 125 ? -14.032 8.568 7.879 1.00 79.56 125 ILE A N 1
ATOM 1061 C CA . ILE A 1 125 ? -14.453 7.206 8.243 1.00 79.56 125 ILE A CA 1
ATOM 1062 C C . ILE A 1 125 ? -14.307 6.964 9.751 1.00 79.56 125 ILE A C 1
ATOM 1064 O O . ILE A 1 125 ? -15.199 6.389 10.372 1.00 79.56 125 ILE A O 1
ATOM 1068 N N . ASN A 1 126 ? -13.204 7.411 10.357 1.00 72.88 126 ASN A N 1
ATOM 1069 C CA . ASN A 1 126 ? -12.941 7.148 11.771 1.00 72.88 126 ASN A CA 1
ATOM 1070 C C . ASN A 1 126 ? -13.734 8.066 12.715 1.00 72.88 126 ASN A C 1
ATOM 1072 O O . ASN A 1 126 ? -14.116 7.619 13.790 1.00 72.88 126 ASN A O 1
ATOM 1076 N N . TYR A 1 127 ? -14.017 9.316 12.339 1.00 66.62 127 TYR A N 1
ATOM 1077 C CA . TYR A 1 127 ? -14.727 10.284 13.187 1.00 66.62 127 TYR A CA 1
ATOM 1078 C C . TYR A 1 127 ? -16.065 9.772 13.774 1.00 66.62 127 TYR A C 1
ATOM 1080 O O . TYR A 1 127 ? -16.198 9.771 14.998 1.00 66.62 127 TYR A O 1
ATOM 1088 N N . PRO A 1 128 ? -17.034 9.265 12.981 1.00 62.59 128 PRO A N 1
ATOM 1089 C CA . PRO A 1 128 ? -18.297 8.763 13.530 1.00 62.59 128 PRO A CA 1
ATOM 1090 C C . PRO A 1 128 ? -18.115 7.494 14.370 1.00 62.59 128 PRO A C 1
ATOM 1092 O O . PRO A 1 128 ? -18.906 7.225 15.269 1.00 62.59 128 PRO A O 1
ATOM 1095 N N . LEU A 1 129 ? -17.078 6.706 14.087 1.00 57.72 129 LEU A N 1
ATOM 1096 C CA . LEU A 1 129 ? -16.796 5.470 14.800 1.00 57.72 129 LEU A CA 1
ATOM 1097 C C . LEU A 1 129 ? -16.239 5.736 16.209 1.00 57.72 129 LEU A C 1
ATOM 1099 O O . LEU A 1 129 ? -16.657 5.078 17.158 1.00 57.72 129 LEU A O 1
ATOM 1103 N N . TRP A 1 130 ? -15.338 6.714 16.350 1.00 55.12 130 TRP A N 1
ATOM 1104 C CA . TRP A 1 130 ? -14.865 7.172 17.661 1.00 55.12 130 TRP A CA 1
ATOM 1105 C C . TRP A 1 130 ? -16.019 7.705 18.504 1.00 55.12 130 TRP A C 1
ATOM 1107 O O . TRP A 1 130 ? -16.126 7.332 19.665 1.00 55.12 130 TRP A O 1
ATOM 1117 N N . ASN A 1 131 ? -16.920 8.483 17.895 1.00 53.78 131 ASN A N 1
ATOM 1118 C CA . ASN A 1 131 ? -18.073 9.037 18.599 1.00 53.78 131 ASN A CA 1
ATOM 1119 C C . ASN A 1 131 ? -19.040 7.950 19.106 1.00 53.78 131 ASN A C 1
ATOM 1121 O O . ASN A 1 131 ? -19.598 8.081 20.186 1.00 53.78 131 ASN A O 1
ATOM 1125 N N . ARG A 1 132 ? -19.222 6.851 18.360 1.00 57.28 132 ARG A N 1
ATOM 1126 C CA . ARG A 1 132 ? -20.037 5.709 18.817 1.00 57.28 132 ARG A CA 1
ATOM 1127 C C . ARG A 1 132 ? -19.404 4.979 19.996 1.00 57.28 132 ARG A C 1
ATOM 1129 O O . ARG A 1 132 ? -20.085 4.732 20.973 1.00 57.28 132 ARG A O 1
ATOM 1136 N N . LEU A 1 133 ? -18.099 4.706 19.933 1.00 57.25 133 LEU A N 1
ATOM 1137 C CA . LEU A 1 133 ? -17.383 4.052 21.034 1.00 57.25 133 LEU A CA 1
ATOM 1138 C C . LEU A 1 133 ? -17.409 4.887 22.319 1.00 57.25 133 LEU A C 1
ATOM 1140 O O . LEU A 1 133 ? -17.519 4.326 23.403 1.00 57.25 133 LEU A O 1
ATOM 1144 N N . THR A 1 134 ? -17.317 6.215 22.206 1.00 56.28 134 THR A N 1
ATOM 1145 C CA . THR A 1 134 ? -17.438 7.103 23.367 1.00 56.28 134 THR A CA 1
ATOM 1146 C C . THR A 1 134 ? -18.863 7.154 23.904 1.00 56.28 134 THR A C 1
ATOM 1148 O O . THR A 1 134 ? -19.032 7.144 25.115 1.00 56.28 134 THR A O 1
ATOM 1151 N N . LEU A 1 135 ? -19.881 7.166 23.037 1.00 57.25 135 LEU A N 1
ATOM 1152 C CA . LEU A 1 135 ? -21.283 7.142 23.467 1.00 57.25 135 LEU A CA 1
ATOM 1153 C C . LEU A 1 135 ? -21.647 5.816 24.144 1.00 57.25 135 LEU A C 1
ATOM 1155 O O . LEU A 1 135 ? -22.227 5.848 25.217 1.00 57.25 135 LEU A O 1
ATOM 1159 N N . ASP A 1 136 ? -21.225 4.676 23.590 1.00 56.41 136 ASP A N 1
ATOM 1160 C CA . ASP A 1 136 ? -21.452 3.356 24.195 1.00 56.41 136 ASP A CA 1
ATOM 1161 C C . ASP A 1 136 ? -20.773 3.240 25.574 1.00 56.41 136 ASP A C 1
ATOM 1163 O O . ASP A 1 136 ? -21.322 2.639 26.498 1.00 56.41 136 ASP A O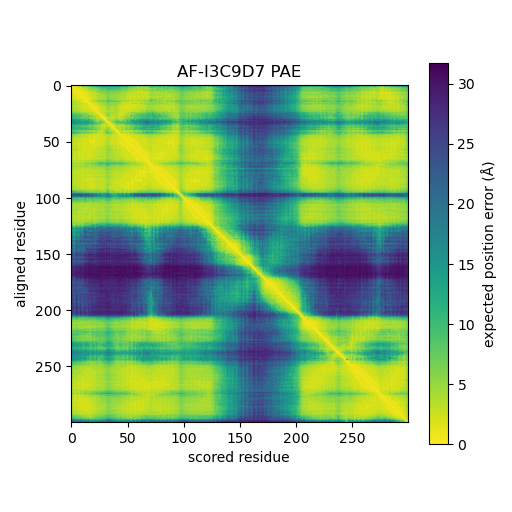 1
ATOM 1167 N N . ALA A 1 137 ? -19.580 3.830 25.733 1.00 58.38 137 ALA A N 1
ATOM 1168 C CA . ALA A 1 137 ? -18.893 3.887 27.021 1.00 58.38 137 ALA A CA 1
ATOM 1169 C C . ALA A 1 137 ? -19.662 4.747 28.040 1.00 58.38 137 ALA A C 1
ATOM 1171 O O . ALA A 1 137 ? -19.866 4.299 29.168 1.00 58.38 137 ALA A O 1
ATOM 1172 N N . ILE A 1 138 ? -20.144 5.927 27.632 1.00 60.66 138 ILE A N 1
ATOM 1173 C CA . ILE A 1 138 ? -20.941 6.834 28.477 1.00 60.66 138 ILE A CA 1
ATOM 1174 C C . ILE A 1 138 ? -22.277 6.186 28.875 1.00 60.66 138 ILE A C 1
ATOM 1176 O O . ILE A 1 138 ? -22.604 6.156 30.060 1.00 60.66 138 ILE A O 1
ATOM 1180 N N . ASP A 1 139 ? -23.004 5.589 27.925 1.00 61.22 139 ASP A N 1
ATOM 1181 C CA . ASP A 1 139 ? -24.255 4.865 28.192 1.00 61.22 139 ASP A CA 1
ATOM 1182 C C . ASP A 1 139 ? -24.023 3.706 29.167 1.00 61.22 139 ASP A C 1
ATOM 1184 O O . ASP A 1 139 ? -24.805 3.493 30.093 1.00 61.22 139 ASP A O 1
ATOM 1188 N N . SER A 1 140 ? -22.928 2.953 29.008 1.00 55.69 140 SER A N 1
ATOM 1189 C CA . SER A 1 140 ? -22.610 1.851 29.922 1.00 55.69 140 SER A CA 1
ATOM 1190 C C . SER A 1 140 ? -22.361 2.335 31.353 1.00 55.69 140 SER A C 1
ATOM 1192 O O . SER A 1 140 ? -22.808 1.696 32.306 1.00 55.69 140 SER A O 1
ATOM 1194 N N . GLU A 1 141 ? -21.713 3.487 31.514 1.00 57.06 141 GLU A N 1
ATOM 1195 C CA . GLU A 1 141 ? -21.451 4.108 32.809 1.00 57.06 141 GLU A CA 1
ATOM 1196 C C . GLU A 1 141 ? -22.743 4.627 33.459 1.00 57.06 141 GLU A C 1
ATOM 1198 O O . GLU A 1 141 ? -22.987 4.404 34.648 1.00 57.06 141 GLU A O 1
ATOM 1203 N N . GLU A 1 142 ? -23.617 5.263 32.680 1.00 59.22 142 GLU A N 1
ATOM 1204 C CA . GLU A 1 142 ? -24.900 5.786 33.151 1.00 59.22 142 GLU A CA 1
ATOM 1205 C C . GLU A 1 142 ? -25.874 4.654 33.529 1.00 59.22 142 GLU A C 1
ATOM 1207 O O . GLU A 1 142 ? -26.522 4.694 34.582 1.00 59.22 142 GLU A O 1
ATOM 1212 N N . VAL A 1 143 ? -25.893 3.570 32.745 1.00 55.31 143 VAL A N 1
ATOM 1213 C CA . VAL A 1 143 ? -26.631 2.336 33.056 1.00 55.31 143 VAL A CA 1
ATOM 1214 C C . VAL A 1 143 ? -26.104 1.681 34.334 1.00 55.31 143 VAL A C 1
ATOM 1216 O O . VAL A 1 143 ? -26.905 1.224 35.156 1.00 55.31 143 VAL A O 1
ATOM 1219 N N . LEU A 1 144 ? -24.784 1.644 34.547 1.00 55.22 144 LEU A N 1
ATOM 1220 C CA . LEU A 1 144 ? -24.191 1.132 35.787 1.00 55.22 144 LEU A CA 1
ATOM 1221 C C . LEU A 1 144 ? -24.589 1.988 36.998 1.00 55.22 144 LEU A C 1
ATOM 1223 O O . LEU A 1 144 ? -25.040 1.426 37.999 1.00 55.22 144 LEU A O 1
ATOM 1227 N N . ARG A 1 145 ? -24.540 3.325 36.893 1.00 58.53 145 ARG A N 1
ATOM 1228 C CA . ARG A 1 145 ? -25.018 4.248 37.946 1.00 58.53 145 ARG A CA 1
ATOM 1229 C C . ARG A 1 145 ? -26.490 4.021 38.280 1.00 58.53 145 ARG A C 1
ATOM 1231 O O . ARG A 1 145 ? -26.851 3.941 39.455 1.00 58.53 145 ARG A O 1
ATOM 1238 N N . TYR A 1 146 ? -27.345 3.878 37.267 1.00 59.94 146 TYR A N 1
ATOM 1239 C CA . TYR A 1 146 ? -28.770 3.610 37.463 1.00 59.94 146 TYR A CA 1
ATOM 1240 C C . TYR A 1 146 ? -29.006 2.259 38.152 1.00 59.94 146 TYR A C 1
ATOM 1242 O O . TYR A 1 146 ? -29.747 2.171 39.134 1.00 59.94 146 TYR A O 1
ATOM 1250 N N . LYS A 1 147 ? -28.334 1.199 37.686 1.00 55.53 147 LYS A N 1
ATOM 1251 C CA . LYS A 1 147 ? -28.446 -0.154 38.253 1.00 55.53 147 LYS A CA 1
ATOM 1252 C C . LYS A 1 147 ? -27.925 -0.220 39.692 1.00 55.53 147 LYS A C 1
ATOM 1254 O O . LYS A 1 147 ? -28.495 -0.940 40.510 1.00 55.53 147 LYS A O 1
ATOM 1259 N N . PHE A 1 148 ? -26.888 0.555 40.010 1.00 59.19 148 PHE A N 1
ATOM 1260 C CA . PHE A 1 148 ? -26.351 0.707 41.360 1.00 59.19 148 PHE A CA 1
ATOM 1261 C C . PHE A 1 148 ? -27.343 1.419 42.291 1.00 59.19 148 PHE A C 1
ATOM 1263 O O . PHE A 1 148 ? -27.687 0.879 43.348 1.00 59.19 148 PHE A O 1
ATOM 1270 N N . LYS A 1 149 ? -27.883 2.572 41.861 1.00 60.41 149 LYS A N 1
ATOM 1271 C CA . LYS A 1 149 ? -28.896 3.349 42.599 1.00 60.41 149 LYS A CA 1
ATOM 1272 C C . LYS A 1 149 ? -30.167 2.543 42.867 1.00 60.41 149 LYS A C 1
ATOM 1274 O O . LYS A 1 149 ? -30.777 2.681 43.920 1.00 60.41 149 LYS A O 1
ATOM 1279 N N . ASN A 1 150 ? -30.547 1.667 41.941 1.00 52.66 150 ASN A N 1
ATOM 1280 C CA . ASN A 1 150 ? -31.729 0.818 42.072 1.00 52.66 150 ASN A CA 1
ATOM 1281 C C . ASN A 1 150 ? -31.426 -0.569 42.671 1.00 52.66 150 ASN A C 1
ATOM 1283 O O . ASN A 1 150 ? -32.288 -1.451 42.689 1.00 52.66 150 ASN A O 1
ATOM 1287 N N . SER A 1 151 ? -30.197 -0.807 43.143 1.00 57.78 151 SER A N 1
ATOM 1288 C CA . SER A 1 151 ? -29.828 -2.104 43.702 1.00 57.78 151 SER A CA 1
ATOM 1289 C C . SER A 1 151 ? -30.585 -2.365 45.009 1.00 57.78 151 SER A C 1
ATOM 1291 O O . SER A 1 151 ? -30.737 -1.478 45.854 1.00 57.78 151 SER A O 1
ATOM 1293 N N . LYS A 1 152 ? -31.013 -3.621 45.219 1.00 53.34 152 LYS A N 1
ATOM 1294 C CA . LYS A 1 152 ? -31.629 -4.074 46.485 1.00 53.34 152 LYS A CA 1
ATOM 1295 C C . LYS A 1 152 ? -30.743 -3.790 47.699 1.00 53.34 152 LYS A C 1
ATOM 1297 O O . LYS A 1 152 ? -31.246 -3.726 48.812 1.00 53.34 152 LYS A O 1
ATOM 1302 N N . HIS A 1 153 ? -29.429 -3.676 47.501 1.00 52.31 153 HIS A N 1
ATOM 1303 C CA . HIS A 1 153 ? -28.484 -3.373 48.567 1.00 52.31 153 HIS A CA 1
ATOM 1304 C C . HIS A 1 153 ? -28.546 -1.897 48.977 1.00 52.31 153 HIS A C 1
ATOM 1306 O O . HIS A 1 153 ? -28.616 -1.624 50.171 1.00 52.31 153 HIS A O 1
ATOM 1312 N N . TYR A 1 154 ? -28.599 -0.976 48.008 1.00 54.50 154 TYR A N 1
ATOM 1313 C CA . TYR A 1 154 ? -28.761 0.460 48.251 1.00 54.50 154 TYR A CA 1
ATOM 1314 C C . TYR A 1 154 ? -30.113 0.764 48.902 1.00 54.50 154 TYR A C 1
ATOM 1316 O O . TYR A 1 154 ? -30.166 1.397 49.950 1.00 54.50 154 TYR A O 1
ATOM 1324 N N . THR A 1 155 ? -31.203 0.221 48.351 1.00 55.38 155 THR A N 1
ATOM 1325 C CA . THR A 1 155 ? -32.554 0.381 48.920 1.00 55.38 155 THR A CA 1
ATOM 1326 C C . THR A 1 155 ? -32.715 -0.299 50.277 1.00 55.38 155 THR A C 1
ATOM 1328 O O . THR A 1 155 ? -33.406 0.248 51.120 1.00 55.38 155 THR A O 1
ATOM 1331 N N . ARG A 1 156 ? -32.065 -1.442 50.555 1.00 59.47 156 ARG A N 1
ATOM 1332 C CA . ARG A 1 156 ? -32.060 -2.019 51.917 1.00 59.47 156 ARG A CA 1
ATOM 1333 C C . ARG A 1 156 ? -31.336 -1.143 52.921 1.00 59.47 156 ARG A C 1
ATOM 1335 O O . ARG A 1 156 ? -31.816 -1.019 54.036 1.00 59.47 156 ARG A O 1
ATOM 1342 N N . VAL A 1 157 ? -30.193 -0.577 52.540 1.00 57.28 157 VAL A N 1
ATOM 1343 C CA . VAL A 1 157 ? -29.451 0.341 53.408 1.00 57.28 157 VAL A CA 1
ATOM 1344 C C . VAL A 1 157 ? -30.298 1.587 53.658 1.00 57.28 157 VAL A C 1
ATOM 1346 O O . VAL A 1 157 ? -30.491 1.939 54.811 1.00 57.28 157 VAL A O 1
ATOM 1349 N N . LEU A 1 158 ? -30.906 2.170 52.619 1.00 57.12 158 LEU A N 1
ATOM 1350 C CA . LEU A 1 158 ? -31.794 3.331 52.745 1.00 57.12 158 LEU A CA 1
ATOM 1351 C C . LEU A 1 158 ? -33.040 3.037 53.602 1.00 57.12 158 LEU A C 1
ATOM 1353 O O . LEU A 1 158 ? -33.356 3.802 54.499 1.00 57.12 158 LEU A O 1
ATOM 1357 N N . ASN A 1 159 ? -33.710 1.906 53.365 1.00 55.00 159 ASN A N 1
ATOM 1358 C CA . ASN A 1 159 ? -34.934 1.509 54.072 1.00 55.00 159 ASN A CA 1
ATOM 1359 C C . ASN A 1 159 ? -34.670 0.953 55.479 1.00 55.00 159 ASN A C 1
ATOM 1361 O O . ASN A 1 159 ? -35.607 0.793 56.248 1.00 55.00 159 ASN A O 1
ATOM 1365 N N . SER A 1 160 ? -33.420 0.617 55.816 1.00 54.91 160 SER A N 1
ATOM 1366 C CA . SER A 1 160 ? -33.035 0.291 57.196 1.00 54.91 160 SER A CA 1
ATOM 1367 C C . SER A 1 160 ? -32.923 1.530 58.094 1.00 54.91 160 SER A C 1
ATOM 1369 O O . SER A 1 160 ? -32.719 1.389 59.298 1.00 54.91 160 SER A O 1
ATOM 1371 N N . PHE A 1 161 ? -33.071 2.733 57.527 1.00 50.06 161 PHE A N 1
ATOM 1372 C CA . PHE A 1 161 ? -33.205 3.977 58.275 1.00 50.06 161 PHE A CA 1
ATOM 1373 C C . PHE A 1 161 ? -34.691 4.288 58.507 1.00 50.06 161 PHE A C 1
ATOM 1375 O O . PHE A 1 161 ? -35.380 4.732 57.594 1.00 50.06 161 PHE A O 1
ATOM 1382 N N . ASP A 1 162 ? -35.178 4.076 59.732 1.00 51.19 162 ASP A N 1
ATOM 1383 C CA . ASP A 1 162 ? -36.489 4.570 60.178 1.00 51.19 162 ASP A CA 1
ATOM 1384 C C . ASP A 1 162 ? -36.406 6.070 60.519 1.00 51.19 162 ASP A C 1
ATOM 1386 O O . ASP A 1 162 ? -35.590 6.479 61.355 1.00 51.19 162 ASP A O 1
ATOM 1390 N N . GLU A 1 163 ? -37.277 6.892 59.918 1.00 49.41 163 GLU A N 1
ATOM 1391 C CA . GLU A 1 163 ? -37.372 8.341 60.188 1.00 49.41 163 GLU A CA 1
ATOM 1392 C C . GLU A 1 163 ? -37.741 8.661 61.648 1.00 49.41 163 GLU A C 1
ATOM 1394 O O . GLU A 1 163 ? -37.367 9.716 62.158 1.00 49.41 163 GLU A O 1
ATOM 1399 N N . ASP A 1 164 ? -38.409 7.751 62.362 1.00 46.44 164 ASP A N 1
ATOM 1400 C CA . ASP A 1 164 ? -38.888 7.995 63.729 1.00 46.44 164 ASP A CA 1
ATOM 1401 C C . ASP A 1 164 ? -37.836 7.674 64.812 1.00 46.44 164 ASP A C 1
ATOM 1403 O O . ASP A 1 164 ? -37.816 8.296 65.879 1.00 46.44 164 ASP A O 1
ATOM 1407 N N . ALA A 1 165 ? -36.877 6.784 64.524 1.00 47.84 165 ALA A N 1
ATOM 1408 C CA . ALA A 1 165 ? -35.723 6.507 65.393 1.00 47.84 165 ALA A CA 1
ATOM 1409 C C . ALA A 1 165 ? -34.644 7.617 65.332 1.00 47.84 165 ALA A C 1
ATOM 1411 O O . ALA A 1 165 ? -33.764 7.711 66.195 1.00 47.84 165 ALA A O 1
ATOM 1412 N N . TYR A 1 166 ? -34.744 8.497 64.330 1.00 44.72 166 TYR A N 1
ATOM 1413 C CA . TYR A 1 166 ? -33.830 9.594 63.988 1.00 44.72 166 TYR A CA 1
ATOM 1414 C C . TYR A 1 166 ? -33.590 10.611 65.117 1.00 44.72 166 TYR A C 1
ATOM 1416 O O . TYR A 1 166 ? -32.529 11.236 65.188 1.00 44.72 166 TYR A O 1
ATOM 1424 N N . LYS A 1 167 ? -34.558 10.792 66.024 1.00 48.91 167 LYS A N 1
ATOM 1425 C CA . LYS A 1 167 ? -34.524 11.876 67.022 1.00 48.91 167 LYS A CA 1
ATOM 1426 C C . LYS A 1 167 ? -33.752 11.560 68.308 1.00 48.91 167 LYS A C 1
ATOM 1428 O O . LYS A 1 167 ? -33.392 12.497 69.013 1.00 48.91 167 LYS A O 1
ATOM 1433 N N . SER A 1 168 ? -33.489 10.290 68.629 1.00 47.75 168 SER A N 1
ATOM 1434 C CA . SER A 1 168 ? -33.012 9.896 69.970 1.00 47.75 168 SER A CA 1
ATOM 1435 C C . SER A 1 168 ? -31.527 9.513 70.064 1.00 47.75 168 SER A C 1
ATOM 1437 O O . SER A 1 168 ? -30.997 9.516 71.173 1.00 47.75 168 SER A O 1
ATOM 1439 N N . ASN A 1 169 ? -30.829 9.217 68.960 1.00 52.62 169 ASN A N 1
ATOM 1440 C CA . ASN A 1 169 ? -29.435 8.745 69.020 1.00 52.62 169 ASN A CA 1
ATOM 1441 C C . ASN A 1 169 ? -28.558 9.385 67.925 1.00 52.62 169 ASN A C 1
ATOM 1443 O O . ASN A 1 169 ? -28.106 8.745 66.979 1.00 52.62 169 ASN A O 1
ATOM 1447 N N . ILE A 1 170 ? -28.375 10.703 68.034 1.00 48.75 170 ILE A N 1
ATOM 1448 C CA . ILE A 1 170 ? -27.889 11.595 66.964 1.00 48.75 170 ILE A CA 1
ATOM 1449 C C . ILE A 1 170 ? -26.390 11.442 66.638 1.00 48.75 170 ILE A C 1
ATOM 1451 O O . ILE A 1 170 ? -25.984 11.756 65.520 1.00 48.75 170 ILE A O 1
ATOM 1455 N N . THR A 1 171 ? -25.555 10.958 67.557 1.00 49.19 171 THR A N 1
ATOM 1456 C CA . THR A 1 171 ? -24.093 10.896 67.360 1.00 49.19 171 THR A CA 1
ATOM 1457 C C . THR A 1 171 ? -23.644 9.640 66.616 1.00 49.19 171 THR A C 1
ATOM 1459 O O . THR A 1 171 ? -22.973 9.757 65.594 1.00 49.19 171 THR A O 1
ATOM 1462 N N . ASN A 1 172 ? -24.086 8.452 67.037 1.00 52.22 172 ASN A N 1
ATOM 1463 C CA . ASN A 1 172 ? -23.663 7.194 66.404 1.00 52.22 172 ASN A CA 1
ATOM 1464 C C . ASN A 1 172 ? -24.294 6.976 65.018 1.00 52.22 172 ASN A C 1
ATOM 1466 O O . ASN A 1 172 ? -23.662 6.406 64.132 1.00 52.22 172 ASN A O 1
ATOM 1470 N N . LEU A 1 173 ? -25.525 7.451 64.795 1.00 49.41 173 LEU A N 1
ATOM 1471 C CA . LEU A 1 173 ? -26.222 7.283 63.513 1.00 49.41 173 LEU A CA 1
ATOM 1472 C C . LEU A 1 173 ? -25.720 8.236 62.428 1.00 49.41 173 LEU A C 1
ATOM 1474 O O . LEU A 1 173 ? -25.523 7.801 61.296 1.00 49.41 173 LEU A O 1
ATOM 1478 N N . LYS A 1 174 ? -25.455 9.509 62.755 1.00 48.44 174 LYS A N 1
ATOM 1479 C CA . LYS A 1 174 ? -24.831 10.435 61.796 1.00 48.44 174 LYS A CA 1
ATOM 1480 C C . LYS A 1 174 ? -23.448 9.947 61.380 1.00 48.44 174 LYS A C 1
ATOM 1482 O O . LYS A 1 174 ? -23.102 10.064 60.210 1.00 48.44 174 LYS A O 1
ATOM 1487 N N . GLU A 1 175 ? -22.694 9.356 62.305 1.00 51.69 175 GLU A N 1
ATOM 1488 C CA . GLU A 1 175 ? -21.386 8.774 62.009 1.00 51.69 175 GLU A CA 1
ATOM 1489 C C . GLU A 1 175 ? -21.489 7.526 61.119 1.00 51.69 175 GLU A C 1
ATOM 1491 O O . GLU A 1 175 ? -20.693 7.366 60.198 1.00 51.69 175 GLU A O 1
ATOM 1496 N N . LEU A 1 176 ? -22.488 6.664 61.335 1.00 52.38 176 LEU A N 1
ATOM 1497 C CA . LEU A 1 176 ? -22.730 5.486 60.495 1.00 52.38 176 LEU A CA 1
ATOM 1498 C C . LEU A 1 176 ? -23.218 5.853 59.089 1.00 52.38 176 LEU A C 1
ATOM 1500 O O . LEU A 1 176 ? -22.755 5.258 58.118 1.00 52.38 176 LEU A O 1
ATOM 1504 N N . VAL A 1 177 ? -24.092 6.857 58.959 1.00 53.31 177 VAL A N 1
ATOM 1505 C CA . VAL A 1 177 ? -24.520 7.395 57.656 1.00 53.31 177 VAL A CA 1
ATOM 1506 C C . VAL A 1 177 ? -23.343 8.056 56.950 1.00 53.31 177 VAL A C 1
ATOM 1508 O O . VAL A 1 177 ? -23.100 7.766 55.784 1.00 53.31 177 VAL A O 1
ATOM 1511 N N . ALA A 1 178 ? -22.564 8.879 57.656 1.00 53.41 178 ALA A N 1
ATOM 1512 C CA . ALA A 1 178 ? -21.358 9.481 57.101 1.00 53.41 178 ALA A CA 1
ATOM 1513 C C . ALA A 1 178 ? -20.352 8.408 56.663 1.00 53.41 178 ALA A C 1
ATOM 1515 O O . ALA A 1 178 ? -19.816 8.505 55.568 1.00 53.41 178 ALA A O 1
ATOM 1516 N N . LYS A 1 179 ? -20.154 7.335 57.444 1.00 53.72 179 LYS A N 1
ATOM 1517 C CA . LYS A 1 179 ? -19.320 6.189 57.049 1.00 53.72 179 LYS A CA 1
ATOM 1518 C C . LYS A 1 179 ? -19.873 5.464 55.828 1.00 53.72 179 LYS A C 1
ATOM 1520 O O . LYS A 1 179 ? -19.095 5.136 54.948 1.00 53.72 179 LYS A O 1
ATOM 1525 N N . ALA A 1 180 ? -21.178 5.222 55.741 1.00 53.19 180 ALA A N 1
ATOM 1526 C CA . ALA A 1 180 ? -21.777 4.557 54.585 1.00 53.19 180 ALA A CA 1
ATOM 1527 C C . ALA A 1 180 ? -21.666 5.410 53.311 1.00 53.19 180 ALA A C 1
ATOM 1529 O O . ALA A 1 180 ? -21.326 4.881 52.254 1.00 53.19 180 ALA A O 1
ATOM 1530 N N . VAL A 1 181 ? -21.885 6.724 53.426 1.00 60.75 181 VAL A N 1
ATOM 1531 C CA . VAL A 1 181 ? -21.704 7.687 52.332 1.00 60.75 181 VAL A CA 1
ATOM 1532 C C . VAL A 1 181 ? -20.236 7.743 51.919 1.00 60.75 181 VAL A C 1
ATOM 1534 O O . VAL A 1 181 ? -19.953 7.550 50.744 1.00 60.75 181 VAL A O 1
ATOM 1537 N N . LEU A 1 182 ? -19.303 7.867 52.866 1.00 58.72 182 LEU A N 1
ATOM 1538 C CA . LEU A 1 182 ? -17.864 7.875 52.588 1.00 58.72 182 LEU A CA 1
ATOM 1539 C C . LEU A 1 182 ? -17.384 6.560 51.966 1.00 58.72 182 LEU A C 1
ATOM 1541 O O . LEU A 1 182 ? -16.620 6.590 51.016 1.00 58.72 182 LEU A O 1
ATOM 1545 N N . ILE A 1 183 ? -17.849 5.403 52.446 1.00 58.50 183 ILE A N 1
ATOM 1546 C CA . ILE A 1 183 ? -17.524 4.096 51.851 1.00 58.50 183 ILE A CA 1
ATOM 1547 C C . ILE A 1 183 ? -18.093 4.000 50.432 1.00 58.50 183 ILE A C 1
ATOM 1549 O O . ILE A 1 183 ? -17.447 3.451 49.543 1.00 58.50 183 ILE A O 1
ATOM 1553 N N . SER A 1 184 ? -19.296 4.531 50.200 1.00 60.88 184 SER A N 1
ATOM 1554 C CA . SER A 1 184 ? -19.897 4.547 48.865 1.00 60.88 184 SER A CA 1
ATOM 1555 C C . SER A 1 184 ? -19.175 5.498 47.911 1.00 60.88 184 SER A C 1
ATOM 1557 O O . SER A 1 184 ? -18.971 5.146 46.755 1.00 60.88 184 SER A O 1
ATOM 1559 N N . GLU A 1 185 ? -18.730 6.650 48.405 1.00 60.41 185 GLU A N 1
ATOM 1560 C CA . GLU A 1 185 ? -17.971 7.646 47.657 1.00 60.41 185 GLU A CA 1
ATOM 1561 C C . GLU A 1 185 ? -16.554 7.143 47.364 1.00 60.41 185 GLU A C 1
ATOM 1563 O O . GLU A 1 185 ? -16.069 7.301 46.254 1.00 60.41 185 GLU A O 1
ATOM 1568 N N . ASP A 1 186 ? -15.921 6.435 48.300 1.00 61.38 186 ASP A N 1
ATOM 1569 C CA . ASP A 1 186 ? -14.602 5.826 48.113 1.00 61.38 186 ASP A CA 1
ATOM 1570 C C . ASP A 1 186 ? -14.648 4.637 47.139 1.00 61.38 186 ASP A C 1
ATOM 1572 O O . ASP A 1 186 ? -13.754 4.465 46.311 1.00 61.38 186 ASP A O 1
ATOM 1576 N N . ASN A 1 187 ? -15.722 3.840 47.171 1.00 60.94 187 ASN A N 1
ATOM 1577 C CA . ASN A 1 187 ? -15.955 2.789 46.178 1.00 60.94 187 ASN A CA 1
ATOM 1578 C C . ASN A 1 187 ? -16.255 3.378 44.793 1.00 60.94 187 ASN A C 1
ATOM 1580 O O . ASN A 1 187 ? -15.696 2.904 43.808 1.00 60.94 187 ASN A O 1
ATOM 1584 N N . PHE A 1 188 ? -17.060 4.440 44.721 1.00 60.44 188 PHE A N 1
ATOM 1585 C CA . PHE A 1 188 ? -17.325 5.163 43.479 1.00 60.44 188 PHE A CA 1
ATOM 1586 C C . PHE A 1 188 ? -16.041 5.790 42.911 1.00 60.44 188 PHE A C 1
ATOM 1588 O O . PHE A 1 188 ? -15.722 5.588 41.745 1.00 60.44 188 PHE A O 1
ATOM 1595 N N . ASN A 1 189 ? -15.233 6.442 43.750 1.00 61.22 189 ASN A N 1
ATOM 1596 C CA . ASN A 1 189 ? -13.938 7.007 43.372 1.00 61.22 189 ASN A CA 1
ATOM 1597 C C . ASN A 1 189 ? -12.924 5.923 42.986 1.00 61.22 189 ASN A C 1
ATOM 1599 O O . ASN A 1 189 ? -12.053 6.168 42.154 1.00 61.22 189 ASN A O 1
ATOM 1603 N N . LYS A 1 190 ? -12.993 4.719 43.568 1.00 66.12 190 LYS A N 1
ATOM 1604 C CA . LYS A 1 190 ? -12.191 3.565 43.132 1.00 66.12 190 LYS A CA 1
ATOM 1605 C C . LYS A 1 190 ? -12.622 3.051 41.769 1.00 66.12 190 LYS A C 1
ATOM 1607 O O . LYS A 1 190 ? -11.746 2.750 40.964 1.00 66.12 190 LYS A O 1
ATOM 1612 N N . GLU A 1 191 ? -13.921 2.959 41.506 1.00 60.78 191 GLU A N 1
ATOM 1613 C CA . GLU A 1 191 ? -14.457 2.552 40.204 1.00 60.78 191 GLU A CA 1
ATOM 1614 C C . GLU A 1 191 ? -14.157 3.605 39.125 1.00 60.78 191 GLU A C 1
ATOM 1616 O O . GLU A 1 191 ? -13.706 3.248 38.039 1.00 60.78 191 GLU A O 1
ATOM 1621 N N . GLU A 1 192 ? -14.284 4.897 39.442 1.00 62.94 192 GLU A N 1
ATOM 1622 C CA . GLU A 1 192 ? -13.900 6.016 38.573 1.00 62.94 192 GLU A CA 1
ATOM 1623 C C . GLU A 1 192 ? -12.381 6.086 38.363 1.00 62.94 192 GLU A C 1
ATOM 1625 O O . GLU A 1 192 ? -11.899 6.325 37.259 1.00 62.94 192 GLU A O 1
ATOM 1630 N N . ASN A 1 193 ? -11.575 5.825 39.394 1.00 58.16 193 ASN A N 1
ATOM 1631 C CA . ASN A 1 193 ? -10.132 5.700 39.211 1.00 58.16 193 ASN A CA 1
ATOM 1632 C C . ASN A 1 193 ? -9.782 4.462 38.388 1.00 58.16 193 ASN A C 1
ATOM 1634 O O . ASN A 1 193 ? -8.881 4.538 37.562 1.00 58.16 193 ASN A O 1
ATOM 1638 N N . GLN A 1 194 ? -10.477 3.336 38.553 1.00 57.38 194 GLN A N 1
ATOM 1639 C CA . GLN A 1 194 ? -10.283 2.163 37.705 1.00 57.38 194 GLN A CA 1
ATOM 1640 C C . GLN A 1 194 ? -10.676 2.443 36.256 1.00 57.38 194 GLN A C 1
ATOM 1642 O O . GLN A 1 194 ? -9.929 2.037 35.369 1.00 57.38 194 GLN A O 1
ATOM 1647 N N . SER A 1 195 ? -11.770 3.164 35.996 1.00 52.25 195 SER A N 1
ATOM 1648 C CA . SER A 1 195 ? -12.178 3.557 34.643 1.00 52.25 195 SER A CA 1
ATOM 1649 C C . SER A 1 195 ? -11.205 4.569 34.030 1.00 52.25 195 SER A C 1
ATOM 1651 O O . SER A 1 195 ? -10.768 4.376 32.898 1.00 52.25 195 SER A O 1
ATOM 1653 N N . ASN A 1 196 ? -10.745 5.563 34.796 1.00 52.03 196 ASN A N 1
ATOM 1654 C CA . ASN A 1 196 ? -9.698 6.499 34.386 1.00 52.03 196 ASN A CA 1
ATOM 1655 C C . ASN A 1 196 ? -8.353 5.799 34.154 1.00 52.03 196 ASN A C 1
ATOM 1657 O O . ASN A 1 196 ? -7.643 6.134 33.210 1.00 52.03 196 ASN A O 1
ATOM 1661 N N . ILE A 1 197 ? -7.985 4.803 34.965 1.00 52.91 197 ILE A N 1
ATOM 1662 C CA . ILE A 1 197 ? -6.800 3.961 34.748 1.00 52.91 197 ILE A CA 1
ATOM 1663 C C . ILE A 1 197 ? -6.988 3.100 33.496 1.00 52.91 197 ILE A C 1
ATOM 1665 O O . ILE A 1 197 ? -6.032 2.949 32.738 1.00 52.91 197 ILE A O 1
ATOM 1669 N N . LEU A 1 198 ? -8.191 2.585 33.228 1.00 44.12 198 LEU A N 1
ATOM 1670 C CA . LEU A 1 198 ? -8.515 1.855 32.002 1.00 44.12 198 LEU A CA 1
ATOM 1671 C C . LEU A 1 198 ? -8.396 2.765 30.769 1.00 44.12 198 LEU A C 1
ATOM 1673 O O . LEU A 1 198 ? -7.762 2.380 29.791 1.00 44.12 198 LEU A O 1
ATOM 1677 N N . ASP A 1 199 ? -8.910 3.995 30.833 1.00 47.69 199 ASP A N 1
ATOM 1678 C CA . ASP A 1 199 ? -8.826 4.994 29.760 1.00 47.69 199 ASP A CA 1
ATOM 1679 C C . ASP A 1 199 ? -7.383 5.500 29.554 1.00 47.69 199 ASP A C 1
ATOM 1681 O O . ASP A 1 199 ? -6.903 5.676 28.430 1.00 47.69 199 ASP A O 1
ATOM 1685 N N . LYS A 1 200 ? -6.614 5.638 30.639 1.00 43.88 200 LYS A N 1
ATOM 1686 C CA . LYS A 1 200 ? -5.185 5.989 30.594 1.00 43.88 200 LYS A CA 1
ATOM 1687 C C . LYS A 1 200 ? -4.319 4.823 30.102 1.00 43.88 200 LYS A C 1
ATOM 1689 O O . LYS A 1 200 ? -3.354 5.056 29.379 1.00 43.88 200 LYS A O 1
ATOM 1694 N N . SER A 1 201 ? -4.686 3.581 30.418 1.00 41.50 201 SER A N 1
ATOM 1695 C CA . SER A 1 201 ? -4.113 2.335 29.883 1.00 41.50 201 SER A CA 1
ATOM 1696 C C . SER A 1 201 ? -4.388 2.191 28.383 1.00 41.50 201 SER A C 1
ATOM 1698 O O . SER A 1 201 ? -3.479 1.876 27.616 1.00 41.50 201 SER A O 1
ATOM 1700 N N . LEU A 1 202 ? -5.598 2.536 27.932 1.00 48.69 202 LEU A N 1
ATOM 1701 C CA . LEU A 1 202 ? -5.954 2.614 26.512 1.00 48.69 202 LEU A CA 1
ATOM 1702 C C . LEU A 1 202 ? -5.161 3.708 25.768 1.00 48.69 202 LEU A C 1
ATOM 1704 O O . LEU A 1 202 ? -4.873 3.556 24.579 1.00 48.69 202 LEU A O 1
ATOM 1708 N N . LYS A 1 203 ? -4.756 4.781 26.464 1.00 48.22 203 LYS A N 1
ATOM 1709 C CA . LYS A 1 203 ? -3.850 5.836 25.960 1.00 48.22 203 LYS A CA 1
ATOM 1710 C C . LYS A 1 203 ? -2.358 5.489 26.081 1.00 48.22 203 LYS A C 1
ATOM 1712 O O . LYS A 1 203 ? -1.534 6.116 25.410 1.00 48.22 203 LYS A O 1
ATOM 1717 N N . GLY A 1 204 ? -1.987 4.500 26.895 1.00 46.31 204 GLY A N 1
ATOM 1718 C CA . GLY A 1 204 ? -0.618 4.012 27.022 1.00 46.31 204 GLY A CA 1
ATOM 1719 C C . GLY A 1 204 ? -0.190 3.317 25.734 1.00 46.31 204 GLY A C 1
ATOM 1720 O O . GLY A 1 204 ? -0.749 2.286 25.363 1.00 46.31 204 GLY A O 1
ATOM 1721 N N . LYS A 1 205 ? 0.801 3.869 25.020 1.00 57.47 205 LYS A N 1
ATOM 1722 C CA . LYS A 1 205 ? 1.382 3.207 23.841 1.00 57.47 205 LYS A CA 1
ATOM 1723 C C . LYS A 1 205 ? 1.885 1.825 24.255 1.00 57.47 205 LYS A C 1
ATOM 1725 O O . LYS A 1 205 ? 2.940 1.708 24.869 1.00 57.47 205 LYS A O 1
ATOM 1730 N N . SER A 1 206 ? 1.123 0.787 23.918 1.00 67.62 206 SER A N 1
ATOM 1731 C CA . SER A 1 206 ? 1.534 -0.600 24.120 1.00 67.62 206 SER A CA 1
ATOM 1732 C C . SER A 1 206 ? 2.912 -0.809 23.486 1.00 67.62 206 SER A C 1
ATOM 1734 O O . SER A 1 206 ? 3.126 -0.400 22.342 1.00 67.62 206 SER A O 1
ATOM 1736 N N . ILE A 1 207 ? 3.833 -1.450 24.212 1.00 75.31 207 ILE A N 1
ATOM 1737 C CA . ILE A 1 207 ? 5.190 -1.795 23.744 1.00 75.31 207 ILE A CA 1
ATOM 1738 C C . ILE A 1 207 ? 5.135 -2.481 22.369 1.00 75.31 207 ILE A C 1
ATOM 1740 O O . ILE A 1 207 ? 5.938 -2.179 21.486 1.00 75.31 207 ILE A O 1
ATOM 1744 N N . GLY A 1 208 ? 4.113 -3.313 22.132 1.00 80.69 208 GLY A N 1
ATOM 1745 C CA . GLY A 1 208 ? 3.879 -3.946 20.832 1.00 80.69 208 GLY A CA 1
ATOM 1746 C C . GLY A 1 208 ? 3.647 -2.947 19.692 1.00 80.69 208 GLY A C 1
ATOM 1747 O O . GLY A 1 208 ? 4.121 -3.157 18.581 1.00 80.69 208 GLY A O 1
ATOM 1748 N N . GLY A 1 209 ? 2.989 -1.817 19.958 1.00 83.69 209 GLY A N 1
ATOM 1749 C CA . GLY A 1 209 ? 2.795 -0.753 18.973 1.00 83.69 209 GLY A CA 1
ATOM 1750 C C . GLY A 1 209 ? 4.092 -0.039 18.584 1.00 83.69 209 GLY A C 1
ATOM 1751 O O . GLY A 1 209 ? 4.238 0.350 17.428 1.00 83.69 209 GLY A O 1
ATOM 1752 N N . VAL A 1 210 ? 5.042 0.101 19.515 1.00 86.88 210 VAL A N 1
ATOM 1753 C CA . VAL A 1 210 ? 6.371 0.673 19.232 1.00 86.88 210 VAL A CA 1
ATOM 1754 C C . VAL A 1 210 ? 7.192 -0.281 18.367 1.00 86.88 210 VAL A C 1
ATOM 1756 O O . VAL A 1 210 ? 7.793 0.153 17.389 1.00 86.88 210 VAL A O 1
ATOM 1759 N N . LEU A 1 211 ? 7.159 -1.582 18.667 1.00 88.88 211 LEU A N 1
ATOM 1760 C CA . LEU A 1 211 ? 7.830 -2.599 17.852 1.00 88.88 211 LEU A CA 1
ATOM 1761 C C . LEU A 1 211 ? 7.288 -2.623 16.419 1.00 88.88 211 LEU A C 1
ATOM 1763 O O . LEU A 1 211 ? 8.070 -2.582 15.475 1.00 88.88 211 LEU A O 1
ATOM 1767 N N . ILE A 1 212 ? 5.961 -2.610 16.246 1.00 89.75 212 ILE A N 1
ATOM 1768 C CA . ILE A 1 212 ? 5.331 -2.550 14.917 1.00 89.75 212 ILE A CA 1
ATOM 1769 C C . ILE A 1 212 ? 5.731 -1.264 14.182 1.00 89.75 212 ILE A C 1
ATOM 1771 O O . ILE A 1 212 ? 6.047 -1.312 12.997 1.00 89.75 212 ILE A O 1
ATOM 1775 N N . PHE A 1 213 ? 5.750 -0.121 14.873 1.00 90.50 213 PHE A N 1
ATOM 1776 C CA . PHE A 1 213 ? 6.181 1.152 14.293 1.00 90.50 213 PHE A CA 1
ATOM 1777 C C . PHE A 1 213 ? 7.622 1.081 13.762 1.00 90.50 213 PHE A C 1
ATOM 1779 O O . PHE A 1 213 ? 7.865 1.466 12.620 1.00 90.50 213 PHE A O 1
ATOM 1786 N N . LEU A 1 214 ? 8.559 0.556 14.561 1.00 90.62 214 LEU A N 1
ATOM 1787 C CA . LEU A 1 214 ? 9.960 0.391 14.160 1.00 90.62 214 LEU A CA 1
ATOM 1788 C C . LEU A 1 214 ? 10.113 -0.597 13.001 1.00 90.62 214 LEU A C 1
ATOM 1790 O O . LEU A 1 214 ? 10.875 -0.335 12.075 1.00 90.62 214 LEU A O 1
ATOM 1794 N N . LEU A 1 215 ? 9.356 -1.695 13.018 1.00 92.19 215 LEU A N 1
ATOM 1795 C CA . LEU A 1 215 ? 9.363 -2.689 11.947 1.00 92.19 215 LEU A CA 1
ATOM 1796 C C . LEU A 1 215 ? 8.888 -2.062 10.627 1.00 92.19 215 LEU A C 1
ATOM 1798 O O . LEU A 1 215 ? 9.558 -2.191 9.608 1.00 92.19 215 LEU A O 1
ATOM 1802 N N . ILE A 1 216 ? 7.784 -1.310 10.644 1.00 92.38 216 ILE A N 1
ATOM 1803 C CA . ILE A 1 216 ? 7.285 -0.609 9.452 1.00 92.38 216 ILE A CA 1
ATOM 1804 C C . ILE A 1 216 ? 8.300 0.429 8.966 1.00 92.38 216 ILE A C 1
ATOM 1806 O O . ILE A 1 216 ? 8.512 0.551 7.765 1.00 92.38 216 ILE A O 1
ATOM 1810 N N . LEU A 1 217 ? 8.962 1.151 9.873 1.00 89.94 217 LEU A N 1
ATOM 1811 C CA . LEU A 1 217 ? 9.993 2.115 9.491 1.00 89.94 217 LEU A CA 1
ATOM 1812 C C . LEU A 1 217 ? 11.208 1.423 8.847 1.00 89.94 217 LEU A C 1
ATOM 1814 O O . LEU A 1 217 ? 11.755 1.923 7.866 1.00 89.94 217 LEU A O 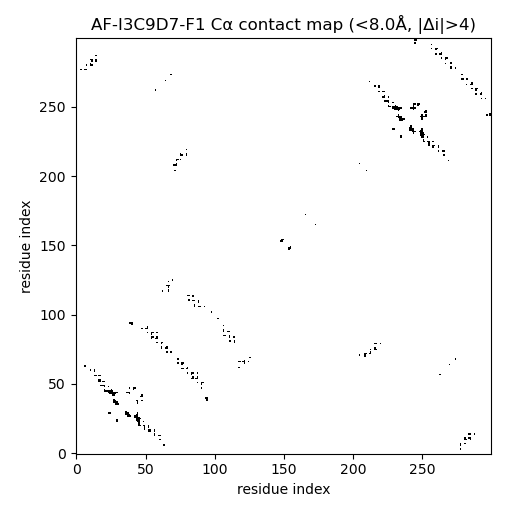1
ATOM 1818 N N . SER A 1 218 ? 11.581 0.241 9.346 1.00 89.12 218 SER A N 1
ATOM 1819 C CA . SER A 1 218 ? 12.631 -0.598 8.759 1.00 89.12 218 SER A CA 1
ATOM 1820 C C . SER A 1 218 ? 12.320 -1.016 7.320 1.00 89.12 218 SER A C 1
ATOM 1822 O O . SER A 1 218 ? 13.251 -1.195 6.537 1.00 89.12 218 SER A O 1
ATOM 1824 N N . LEU A 1 219 ? 11.044 -1.148 6.946 1.00 88.06 219 LEU A N 1
ATOM 1825 C CA . LEU A 1 219 ? 10.659 -1.473 5.569 1.00 88.06 219 LEU A CA 1
ATOM 1826 C C . LEU A 1 219 ? 11.072 -0.378 4.575 1.00 88.06 219 LEU A C 1
ATOM 1828 O O . LEU A 1 219 ? 11.436 -0.707 3.452 1.00 88.06 219 LEU A O 1
ATOM 1832 N N . LEU A 1 220 ? 11.097 0.902 4.978 1.00 84.69 220 LEU A N 1
ATOM 1833 C CA . LEU A 1 220 ? 11.574 1.978 4.094 1.00 84.69 220 LEU A CA 1
ATOM 1834 C C . LEU A 1 220 ? 13.065 1.851 3.772 1.00 84.69 220 LEU A C 1
ATOM 1836 O O . LEU A 1 220 ? 13.506 2.282 2.708 1.00 84.69 220 LEU A O 1
ATOM 1840 N N . LEU A 1 221 ? 13.849 1.310 4.706 1.00 83.81 221 LEU A N 1
ATOM 1841 C CA . LEU A 1 221 ? 15.290 1.160 4.528 1.00 83.81 221 LEU A CA 1
ATOM 1842 C C . LEU A 1 221 ? 15.616 0.005 3.580 1.00 83.81 221 LEU A C 1
ATOM 1844 O O . LEU A 1 221 ? 16.580 0.102 2.822 1.00 83.81 221 LEU A O 1
ATOM 1848 N N . LEU A 1 222 ? 14.799 -1.053 3.585 1.00 85.75 222 LEU A N 1
ATOM 1849 C CA . LEU A 1 222 ? 15.028 -2.252 2.779 1.00 85.75 222 LEU A CA 1
ATOM 1850 C C . LEU A 1 222 ? 15.088 -1.928 1.279 1.00 85.75 222 LEU A C 1
ATOM 1852 O O . LEU A 1 222 ? 16.011 -2.355 0.587 1.00 85.75 222 LEU A O 1
ATOM 1856 N N . ASP A 1 223 ? 14.183 -1.070 0.804 1.00 77.44 223 ASP A N 1
ATOM 1857 C CA . ASP A 1 223 ? 14.137 -0.645 -0.598 1.00 77.44 223 ASP A CA 1
ATOM 1858 C C . ASP A 1 223 ? 15.391 0.127 -1.036 1.00 77.44 223 ASP A C 1
ATOM 1860 O O . ASP A 1 223 ? 15.659 0.221 -2.230 1.00 77.44 223 ASP A O 1
ATOM 1864 N N . LYS A 1 224 ? 16.177 0.692 -0.108 1.00 84.94 224 LYS A N 1
ATOM 1865 C CA . LYS A 1 224 ? 17.379 1.492 -0.408 1.00 84.94 224 LYS A CA 1
ATOM 1866 C C . LYS A 1 224 ? 18.680 0.695 -0.393 1.00 84.94 224 LYS A C 1
ATOM 1868 O O . LYS A 1 224 ? 19.701 1.218 -0.830 1.00 84.94 224 LYS A O 1
ATOM 1873 N N . LEU A 1 225 ? 18.654 -0.571 0.022 1.00 85.81 225 LEU A N 1
ATOM 1874 C CA . LEU A 1 225 ? 19.860 -1.403 0.097 1.00 85.81 225 LEU A CA 1
ATOM 1875 C C . LEU A 1 225 ? 20.506 -1.687 -1.265 1.00 85.81 225 LEU A C 1
ATOM 1877 O O . LEU A 1 225 ? 21.703 -1.948 -1.325 1.00 85.81 225 LEU A O 1
ATOM 1881 N N . HIS A 1 226 ? 19.749 -1.591 -2.360 1.00 84.25 226 HIS A N 1
ATOM 1882 C CA . HIS A 1 226 ? 20.278 -1.788 -3.712 1.00 84.25 226 HIS A CA 1
ATOM 1883 C C . HIS A 1 226 ? 21.393 -0.797 -4.088 1.00 84.25 226 HIS A C 1
ATOM 1885 O O . HIS A 1 226 ? 22.187 -1.107 -4.962 1.00 84.25 226 HIS A O 1
ATOM 1891 N N . VAL A 1 227 ? 21.499 0.356 -3.415 1.00 86.56 227 VAL A N 1
ATOM 1892 C CA . VAL A 1 227 ? 22.549 1.364 -3.667 1.00 86.56 227 VAL A CA 1
ATOM 1893 C C . VAL A 1 227 ? 23.958 0.831 -3.373 1.00 86.56 227 VAL A C 1
ATOM 1895 O O . VAL A 1 227 ? 24.934 1.344 -3.908 1.00 86.56 227 VAL A O 1
ATOM 1898 N N . PHE A 1 228 ? 24.082 -0.204 -2.542 1.00 85.00 228 PHE A N 1
ATOM 1899 C CA . PHE A 1 228 ? 25.373 -0.839 -2.260 1.00 85.00 228 PHE A CA 1
ATOM 1900 C C . PHE A 1 228 ? 25.810 -1.838 -3.338 1.00 85.00 228 PHE A C 1
ATOM 1902 O O . PHE A 1 228 ? 26.939 -2.326 -3.294 1.00 85.00 228 PHE A O 1
ATOM 1909 N N . ALA A 1 229 ? 24.924 -2.172 -4.276 1.00 86.75 229 ALA A N 1
ATOM 1910 C CA . ALA A 1 229 ? 25.216 -3.116 -5.336 1.00 86.75 229 ALA A CA 1
ATOM 1911 C C . ALA A 1 229 ? 25.921 -2.430 -6.517 1.00 86.75 229 ALA A C 1
ATOM 1913 O O . ALA A 1 229 ? 25.662 -1.258 -6.795 1.00 86.75 229 ALA A O 1
ATOM 1914 N N . PRO A 1 230 ? 26.802 -3.147 -7.234 1.00 87.94 230 PRO A N 1
ATOM 1915 C CA . PRO A 1 230 ? 27.431 -2.624 -8.435 1.00 87.94 230 PRO A CA 1
ATOM 1916 C C . PRO A 1 230 ? 26.461 -2.636 -9.622 1.00 87.94 230 PRO A C 1
ATOM 1918 O O . PRO A 1 230 ? 25.718 -3.596 -9.832 1.00 87.94 230 PRO A O 1
ATOM 1921 N N . ASP A 1 231 ? 26.588 -1.637 -10.496 1.00 85.38 231 ASP A N 1
ATOM 1922 C CA . ASP A 1 231 ? 25.815 -1.543 -11.746 1.00 85.38 231 ASP A CA 1
ATOM 1923 C C . ASP A 1 231 ? 26.251 -2.550 -12.828 1.00 85.38 231 ASP A C 1
ATOM 1925 O O . ASP A 1 231 ? 25.735 -2.553 -13.946 1.00 85.38 231 ASP A O 1
ATOM 1929 N N . GLY A 1 232 ? 27.191 -3.439 -12.503 1.00 87.12 232 GLY A N 1
ATOM 1930 C CA . GLY A 1 232 ? 27.628 -4.524 -13.370 1.00 87.12 232 GLY A CA 1
ATOM 1931 C C . GLY A 1 232 ? 26.632 -5.685 -13.442 1.00 87.12 232 GLY A C 1
ATOM 1932 O O . GLY A 1 232 ? 25.676 -5.792 -12.672 1.00 87.12 232 GLY A O 1
ATOM 1933 N N . LYS A 1 233 ? 26.898 -6.616 -14.367 1.00 87.38 233 LYS A N 1
ATOM 1934 C CA . LYS A 1 233 ? 26.137 -7.871 -14.483 1.00 87.38 233 LYS A CA 1
ATOM 1935 C C . LYS A 1 233 ? 26.460 -8.892 -13.395 1.00 87.38 233 LYS A C 1
ATOM 1937 O O . LYS A 1 233 ? 25.708 -9.853 -13.243 1.00 87.38 233 LYS A O 1
ATOM 1942 N N . THR A 1 234 ? 27.559 -8.703 -12.677 1.00 87.69 234 THR A N 1
ATOM 1943 C CA . THR A 1 234 ? 28.047 -9.606 -11.635 1.00 87.69 234 THR A CA 1
ATOM 1944 C C . THR A 1 234 ? 28.478 -8.803 -10.420 1.00 87.69 234 THR A C 1
ATOM 1946 O O . THR A 1 234 ? 29.144 -7.777 -10.562 1.00 87.69 234 THR A O 1
ATOM 1949 N N . TRP A 1 235 ? 28.142 -9.295 -9.234 1.00 87.44 235 TRP A N 1
ATOM 1950 C CA . TRP A 1 235 ? 28.601 -8.764 -7.961 1.00 87.44 235 TRP A CA 1
ATOM 1951 C C . TRP A 1 235 ? 29.455 -9.809 -7.256 1.00 87.44 235 TRP A C 1
ATOM 1953 O O . TRP A 1 235 ? 28.986 -10.907 -6.962 1.00 87.44 235 TRP A O 1
ATOM 1963 N N . ASP A 1 236 ? 30.715 -9.469 -7.011 1.00 85.94 236 ASP A N 1
ATOM 1964 C CA . ASP A 1 236 ? 31.610 -10.283 -6.202 1.00 85.94 236 ASP A CA 1
ATOM 1965 C C . ASP A 1 236 ? 31.421 -9.946 -4.715 1.00 85.94 236 ASP A C 1
ATOM 1967 O O . ASP A 1 236 ? 31.672 -8.819 -4.282 1.00 85.94 236 ASP A O 1
ATOM 1971 N N . LEU A 1 237 ? 30.934 -10.921 -3.947 1.00 84.88 237 LEU A N 1
ATOM 1972 C CA . LEU A 1 237 ? 30.732 -10.831 -2.499 1.00 84.88 237 LEU A CA 1
ATOM 1973 C C . LEU A 1 237 ? 31.947 -11.376 -1.722 1.00 84.88 237 LEU A C 1
ATOM 1975 O O . LEU A 1 237 ? 31.879 -11.551 -0.507 1.00 84.88 237 LEU A O 1
ATOM 1979 N N . GLY A 1 238 ? 33.048 -11.695 -2.409 1.00 83.50 238 GLY A N 1
ATOM 1980 C CA . GLY A 1 238 ? 34.278 -12.253 -1.847 1.00 83.50 238 GLY A CA 1
ATOM 1981 C C . GLY A 1 238 ? 34.213 -13.760 -1.579 1.00 83.50 238 GLY A C 1
ATOM 1982 O O . GLY A 1 238 ? 35.211 -14.452 -1.750 1.00 83.50 238 GLY A O 1
ATOM 1983 N N . PHE A 1 239 ? 33.046 -14.292 -1.195 1.00 82.00 239 PHE A N 1
ATOM 1984 C CA . PHE A 1 239 ? 32.810 -15.735 -1.005 1.00 82.00 239 PHE A CA 1
ATOM 1985 C C . PHE A 1 239 ? 31.926 -16.364 -2.093 1.00 82.00 239 PHE A C 1
ATOM 1987 O O . PHE A 1 239 ? 31.861 -17.585 -2.209 1.00 82.00 239 PHE A O 1
ATOM 1994 N N . THR A 1 240 ? 31.232 -15.548 -2.888 1.00 82.19 240 THR A N 1
ATOM 1995 C CA . THR A 1 240 ? 30.431 -15.991 -4.033 1.00 82.19 240 THR A CA 1
ATOM 1996 C C . THR A 1 240 ? 30.300 -14.857 -5.040 1.00 82.19 240 THR A C 1
ATOM 1998 O O . THR A 1 240 ? 30.356 -13.684 -4.671 1.00 82.19 240 THR A O 1
ATOM 2001 N N . THR A 1 241 ? 30.064 -15.199 -6.303 1.00 84.88 241 THR A N 1
ATOM 2002 C CA . THR A 1 241 ? 29.648 -14.232 -7.319 1.00 84.88 241 THR A CA 1
ATOM 2003 C C . THR A 1 241 ? 28.144 -14.345 -7.534 1.00 84.88 241 THR A C 1
ATOM 2005 O O . THR A 1 241 ? 27.591 -15.439 -7.636 1.00 84.88 241 THR A O 1
ATOM 2008 N N . MET A 1 242 ? 27.461 -13.206 -7.548 1.00 81.94 242 MET A N 1
ATOM 2009 C CA . MET A 1 242 ? 26.029 -13.112 -7.796 1.00 81.94 242 MET A CA 1
ATOM 2010 C C . MET A 1 242 ? 25.798 -12.478 -9.165 1.00 81.94 242 MET A C 1
ATOM 2012 O O . MET A 1 242 ? 26.265 -11.371 -9.429 1.00 81.94 242 MET A O 1
ATOM 2016 N N . GLY A 1 243 ? 25.088 -13.179 -10.046 1.00 80.75 243 GLY A N 1
ATOM 2017 C CA . GLY A 1 243 ? 24.678 -12.642 -11.341 1.00 80.75 243 GLY A CA 1
ATOM 2018 C C . GLY A 1 243 ? 23.463 -11.719 -11.235 1.00 80.75 243 GLY A C 1
ATOM 2019 O O . GLY A 1 243 ? 22.676 -11.7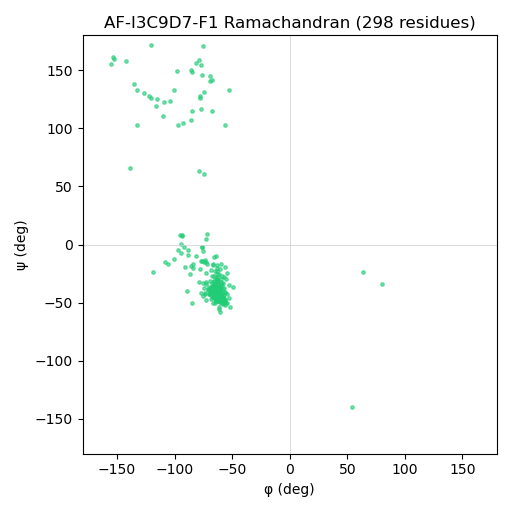93 -10.297 1.00 80.75 243 GLY A O 1
ATOM 2020 N N . SER A 1 244 ? 23.295 -10.873 -12.244 1.00 78.44 244 SER A N 1
ATOM 2021 C CA . SER A 1 244 ? 22.116 -10.020 -12.465 1.00 78.44 244 SER A CA 1
ATOM 2022 C C . SER A 1 244 ? 20.902 -10.778 -13.017 1.00 78.44 244 SER A C 1
ATOM 2024 O O . SER A 1 244 ? 19.836 -10.187 -13.167 1.00 78.44 244 SER A O 1
ATOM 2026 N N . PHE A 1 245 ? 21.040 -12.083 -13.280 1.00 80.12 245 PHE A N 1
ATOM 2027 C CA . PHE A 1 245 ? 20.047 -12.892 -13.996 1.00 80.12 245 PHE A CA 1
ATOM 2028 C C . PHE A 1 245 ? 19.706 -12.244 -15.357 1.00 80.12 245 PHE A C 1
ATOM 2030 O O . PHE A 1 245 ? 20.610 -11.750 -16.030 1.00 80.12 245 PHE A O 1
ATOM 2037 N N . GLU A 1 246 ? 18.439 -12.232 -15.777 1.00 81.44 246 GLU A N 1
ATOM 2038 C CA . GLU A 1 246 ? 17.988 -11.533 -16.994 1.00 81.44 246 GLU A CA 1
ATOM 2039 C C . GLU A 1 246 ? 17.877 -10.005 -16.835 1.00 81.44 246 GLU A C 1
ATOM 2041 O O . GLU A 1 246 ? 17.547 -9.295 -17.788 1.00 81.44 246 GLU A O 1
ATOM 2046 N N . PHE A 1 247 ? 18.143 -9.457 -15.644 1.00 84.50 247 PHE A N 1
ATOM 2047 C CA . PHE A 1 247 ? 18.049 -8.016 -15.440 1.00 84.50 247 PHE A CA 1
ATOM 2048 C C . PHE A 1 247 ? 19.262 -7.291 -16.035 1.00 84.50 247 PHE A C 1
ATOM 2050 O O . PHE A 1 247 ? 20.357 -7.851 -16.122 1.00 84.50 247 PHE A O 1
ATOM 2057 N N . PRO A 1 248 ? 19.118 -6.003 -16.401 1.00 84.44 248 PRO A N 1
ATOM 2058 C CA . PRO A 1 248 ? 20.219 -5.253 -17.001 1.00 84.44 248 PRO A CA 1
ATOM 2059 C C . PRO A 1 248 ? 21.443 -5.092 -16.082 1.00 84.44 248 PRO A C 1
ATOM 2061 O O . PRO A 1 248 ? 22.560 -4.974 -16.584 1.00 84.44 248 PRO A O 1
ATOM 2064 N N . SER A 1 249 ? 21.246 -5.092 -14.759 1.00 88.19 249 SER A N 1
ATOM 2065 C CA . SER A 1 249 ? 22.310 -5.010 -13.751 1.00 88.19 249 SER A CA 1
ATOM 2066 C C . SER A 1 249 ? 21.901 -5.661 -12.427 1.00 88.19 249 SER A C 1
ATOM 2068 O O . SER A 1 249 ? 20.711 -5.852 -12.152 1.00 88.19 249 SER A O 1
ATOM 2070 N N . VAL A 1 250 ? 22.891 -5.980 -11.582 1.00 88.44 250 VAL A N 1
ATOM 2071 C CA . VAL A 1 250 ? 22.650 -6.544 -10.241 1.00 88.44 250 VAL A CA 1
ATOM 2072 C C . VAL A 1 250 ? 21.899 -5.542 -9.361 1.00 88.44 250 VAL A C 1
ATOM 2074 O O . VAL A 1 250 ? 21.004 -5.936 -8.615 1.00 88.44 250 VAL A O 1
ATOM 2077 N N . THR A 1 251 ? 22.183 -4.245 -9.507 1.00 89.94 251 THR A N 1
ATOM 2078 C CA . THR A 1 251 ? 21.450 -3.157 -8.843 1.00 89.94 251 THR A CA 1
ATOM 2079 C C . THR A 1 251 ? 19.945 -3.226 -9.109 1.00 89.94 251 THR A C 1
ATOM 2081 O O . THR A 1 251 ? 19.153 -3.204 -8.166 1.00 89.94 251 THR A O 1
ATOM 2084 N N . ILE A 1 252 ? 19.531 -3.350 -10.377 1.00 88.12 252 ILE A N 1
ATOM 2085 C CA . ILE A 1 252 ? 18.107 -3.389 -10.749 1.00 88.12 252 ILE A CA 1
ATOM 2086 C C . ILE A 1 252 ? 17.459 -4.680 -10.244 1.00 88.12 252 ILE A C 1
ATOM 2088 O O . ILE A 1 252 ? 16.359 -4.630 -9.690 1.00 88.12 252 ILE A O 1
ATOM 2092 N N . PHE A 1 253 ? 18.147 -5.817 -10.387 1.00 89.56 253 PHE A N 1
ATOM 2093 C CA . PHE A 1 253 ? 17.687 -7.099 -9.854 1.00 89.56 253 PHE A CA 1
ATOM 2094 C C . PHE A 1 253 ? 17.410 -7.018 -8.346 1.00 89.56 253 PHE A C 1
ATOM 2096 O O . PHE A 1 253 ? 16.332 -7.398 -7.877 1.00 89.56 253 PHE A O 1
ATOM 2103 N N . LEU A 1 254 ? 18.368 -6.494 -7.575 1.00 89.62 254 LEU A N 1
ATOM 2104 C CA . LEU A 1 254 ? 18.242 -6.371 -6.126 1.00 89.62 254 LEU A CA 1
ATOM 2105 C C . LEU A 1 254 ? 17.153 -5.384 -5.745 1.00 89.62 254 LEU A C 1
ATOM 2107 O O . LEU A 1 254 ? 16.329 -5.706 -4.898 1.00 89.62 254 LEU A O 1
ATOM 2111 N N . TRP A 1 255 ? 17.100 -4.219 -6.387 1.00 90.69 255 TRP A N 1
ATOM 2112 C CA . TRP A 1 255 ? 16.044 -3.240 -6.149 1.00 90.69 255 TRP A CA 1
ATOM 2113 C C . TRP A 1 255 ? 14.651 -3.841 -6.366 1.00 90.69 255 TRP A C 1
ATOM 2115 O O . TRP A 1 255 ? 13.789 -3.751 -5.491 1.00 90.69 255 TRP A O 1
ATOM 2125 N N . PHE A 1 256 ? 14.448 -4.523 -7.494 1.00 89.44 256 PHE A N 1
ATOM 2126 C CA . PHE A 1 256 ? 13.176 -5.154 -7.825 1.00 89.44 256 PHE A CA 1
ATOM 2127 C C . PHE A 1 256 ? 12.802 -6.272 -6.842 1.00 89.44 256 PHE A C 1
ATOM 2129 O O . PHE A 1 256 ? 11.652 -6.372 -6.406 1.00 89.44 256 PHE A O 1
ATOM 2136 N N . THR A 1 257 ? 13.777 -7.092 -6.453 1.00 89.56 257 THR A N 1
ATOM 2137 C CA . THR A 1 257 ? 13.579 -8.163 -5.470 1.00 89.56 257 THR A CA 1
ATOM 2138 C C . THR A 1 257 ? 13.238 -7.591 -4.093 1.00 89.56 257 THR A C 1
ATOM 2140 O O . THR A 1 257 ? 12.294 -8.059 -3.453 1.00 89.56 257 THR A O 1
ATOM 2143 N N . MET A 1 258 ? 13.938 -6.538 -3.659 1.00 90.75 258 MET A N 1
ATOM 2144 C CA . MET A 1 258 ? 13.673 -5.863 -2.386 1.00 90.75 258 MET A CA 1
ATOM 2145 C C . MET A 1 258 ? 12.274 -5.252 -2.358 1.00 90.75 258 MET A C 1
ATOM 2147 O O . MET A 1 258 ? 11.560 -5.488 -1.392 1.00 90.75 258 MET A O 1
ATOM 2151 N N . LEU A 1 259 ? 11.810 -4.607 -3.436 1.00 90.12 259 LEU A N 1
ATOM 2152 C CA . LEU A 1 259 ? 10.436 -4.089 -3.518 1.00 90.12 259 LEU A CA 1
ATOM 2153 C C . LEU A 1 259 ? 9.373 -5.175 -3.280 1.00 90.12 259 LEU A C 1
ATOM 2155 O O . LEU A 1 259 ? 8.372 -4.946 -2.587 1.00 90.12 259 LEU A O 1
ATOM 2159 N N . LYS A 1 260 ? 9.577 -6.377 -3.834 1.00 90.19 260 LYS A N 1
ATOM 2160 C CA . LYS A 1 260 ? 8.661 -7.507 -3.618 1.00 90.19 260 LYS A CA 1
ATOM 2161 C C . LYS A 1 260 ? 8.728 -8.030 -2.184 1.00 90.19 260 LYS A C 1
ATOM 2163 O O . LYS A 1 260 ? 7.678 -8.286 -1.596 1.00 90.19 260 LYS A O 1
ATOM 2168 N N . ILE A 1 261 ? 9.926 -8.153 -1.609 1.00 91.94 261 ILE A N 1
ATOM 2169 C CA . ILE A 1 261 ? 10.113 -8.570 -0.209 1.00 91.94 261 ILE A CA 1
ATOM 2170 C C . ILE A 1 261 ? 9.471 -7.552 0.742 1.00 91.94 261 ILE A C 1
ATOM 2172 O O . ILE A 1 261 ? 8.722 -7.939 1.640 1.00 91.94 261 ILE A O 1
ATOM 2176 N N . THR A 1 262 ? 9.687 -6.255 0.516 1.00 91.69 262 THR A N 1
ATOM 2177 C CA . THR A 1 262 ? 9.063 -5.159 1.267 1.00 91.69 262 THR A CA 1
ATOM 2178 C C . THR A 1 262 ? 7.542 -5.266 1.220 1.00 91.69 262 THR A C 1
ATOM 2180 O O . THR A 1 262 ? 6.884 -5.216 2.260 1.00 91.69 262 THR A O 1
ATOM 2183 N N . SER A 1 263 ? 6.974 -5.485 0.030 1.00 91.50 263 SER A N 1
ATOM 2184 C CA . SER A 1 263 ? 5.527 -5.655 -0.151 1.00 91.50 263 SER A CA 1
ATOM 2185 C C . SER A 1 263 ? 4.993 -6.888 0.587 1.00 91.50 263 SER A C 1
ATOM 2187 O O . SER A 1 263 ? 3.970 -6.807 1.268 1.00 91.50 263 SER A O 1
ATOM 2189 N N . PHE A 1 264 ? 5.705 -8.016 0.516 1.00 93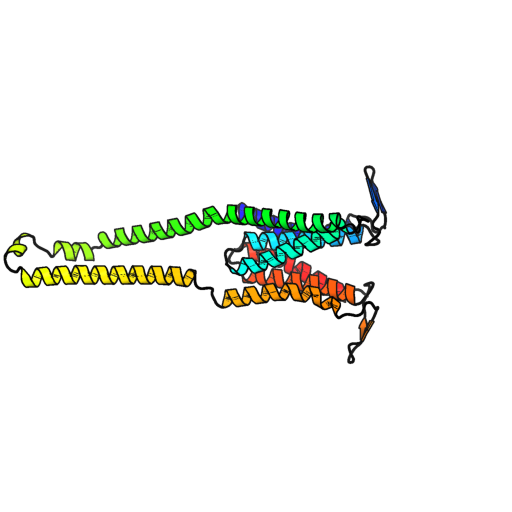.62 264 PHE A N 1
ATOM 2190 C CA . PHE A 1 264 ? 5.361 -9.242 1.237 1.00 93.62 264 PHE A CA 1
ATOM 2191 C C . PHE A 1 264 ? 5.354 -9.033 2.760 1.00 93.62 264 PHE A C 1
ATOM 2193 O O . PHE A 1 264 ? 4.387 -9.398 3.437 1.00 93.62 264 PHE A O 1
ATOM 2200 N N . LEU A 1 265 ? 6.397 -8.400 3.306 1.00 93.38 265 LEU A N 1
ATOM 2201 C CA . LEU A 1 265 ? 6.489 -8.105 4.736 1.00 93.38 265 LEU A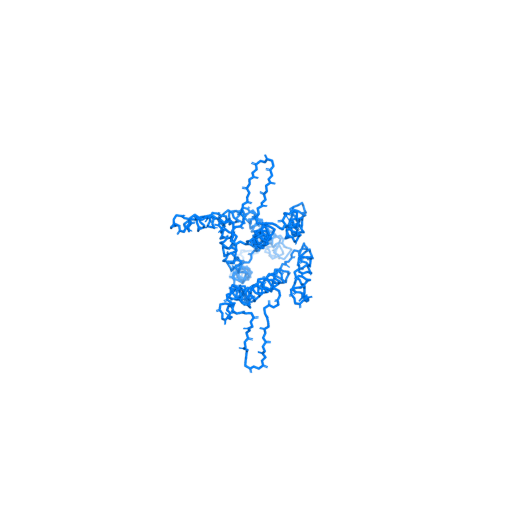 CA 1
ATOM 2202 C C . LEU A 1 265 ? 5.400 -7.120 5.173 1.00 93.38 265 LEU A C 1
ATOM 2204 O O . LEU A 1 265 ? 4.738 -7.361 6.182 1.00 93.38 265 LEU A O 1
ATOM 2208 N N . ALA A 1 266 ? 5.153 -6.059 4.399 1.00 92.81 266 ALA A N 1
ATOM 2209 C CA . ALA A 1 266 ? 4.097 -5.088 4.676 1.00 92.81 266 ALA A CA 1
ATOM 2210 C C . ALA A 1 266 ? 2.711 -5.752 4.752 1.00 92.81 266 ALA A C 1
ATOM 2212 O O . ALA A 1 266 ? 1.978 -5.541 5.721 1.00 92.81 266 ALA A O 1
ATOM 2213 N N . LEU A 1 267 ? 2.372 -6.607 3.780 1.00 93.81 267 LEU A N 1
ATOM 2214 C CA . LEU A 1 267 ? 1.114 -7.360 3.771 1.00 93.81 267 LEU A CA 1
ATOM 2215 C C . LEU A 1 267 ? 1.017 -8.334 4.951 1.00 93.81 267 LEU A C 1
ATOM 2217 O O . LEU A 1 267 ? -0.042 -8.446 5.567 1.00 93.81 267 LEU A O 1
ATOM 2221 N N . THR A 1 268 ? 2.121 -8.993 5.308 1.00 94.19 268 THR A N 1
ATOM 2222 C CA . THR A 1 268 ? 2.174 -9.913 6.452 1.00 94.19 268 THR A CA 1
ATOM 2223 C C . THR A 1 268 ? 1.938 -9.175 7.771 1.00 94.19 268 THR A C 1
ATOM 2225 O O . THR A 1 268 ? 1.129 -9.607 8.593 1.00 94.19 268 THR A O 1
ATOM 2228 N N . ILE A 1 269 ? 2.571 -8.017 7.969 1.00 92.94 269 ILE A N 1
ATOM 2229 C CA . ILE A 1 269 ? 2.349 -7.179 9.156 1.00 92.94 269 ILE A CA 1
ATOM 2230 C C . ILE A 1 269 ? 0.905 -6.684 9.184 1.00 92.94 269 ILE A C 1
ATOM 2232 O O . ILE A 1 269 ? 0.264 -6.718 10.236 1.00 92.94 269 ILE A O 1
ATOM 2236 N N . TRP A 1 270 ? 0.356 -6.256 8.046 1.00 94.00 270 TRP A N 1
ATOM 2237 C CA . TRP A 1 270 ? -1.039 -5.835 7.976 1.00 94.00 270 TRP A CA 1
ATOM 2238 C C . TRP A 1 270 ? -1.998 -6.980 8.331 1.00 94.00 270 TRP A C 1
ATOM 2240 O O . TRP A 1 270 ? -2.918 -6.786 9.128 1.00 94.00 270 TRP A O 1
ATOM 2250 N N . PHE A 1 271 ? -1.745 -8.191 7.836 1.00 93.88 271 PHE A N 1
ATOM 2251 C CA . PHE A 1 271 ? -2.517 -9.382 8.180 1.00 93.88 271 PHE A CA 1
ATOM 2252 C C . PHE A 1 271 ? -2.488 -9.683 9.686 1.00 93.88 271 PHE A C 1
ATOM 2254 O O . PHE A 1 271 ? -3.543 -9.878 10.295 1.00 93.88 271 PHE A O 1
ATOM 2261 N N . LEU A 1 272 ? -1.299 -9.668 10.299 1.00 90.25 272 LEU A N 1
ATOM 2262 C CA . LEU A 1 272 ? -1.118 -9.953 11.727 1.00 90.25 272 LEU A CA 1
ATOM 2263 C C . LEU A 1 272 ? -1.733 -8.875 12.627 1.00 90.25 272 LEU A C 1
ATOM 2265 O O . LEU A 1 272 ? -2.277 -9.177 13.688 1.00 90.25 272 LEU A O 1
ATOM 2269 N N . THR A 1 273 ? -1.662 -7.613 12.206 1.00 88.06 273 THR A N 1
ATOM 2270 C CA . THR A 1 273 ? -2.171 -6.478 12.988 1.00 88.06 273 THR A CA 1
ATOM 2271 C C . THR A 1 273 ? -3.670 -6.237 12.806 1.00 88.06 273 THR A C 1
ATOM 2273 O O . THR A 1 273 ? -4.300 -5.610 13.664 1.00 88.06 273 THR A O 1
ATOM 2276 N N . SER A 1 274 ? -4.270 -6.737 11.722 1.00 87.06 274 SER A N 1
ATOM 2277 C CA . SER A 1 274 ? -5.698 -6.581 11.454 1.00 87.06 274 SER A CA 1
ATOM 2278 C C . SER A 1 274 ? -6.555 -7.484 12.349 1.00 87.06 274 SER A C 1
ATOM 2280 O O . SER A 1 274 ? -6.353 -8.697 12.468 1.00 87.06 274 SER A O 1
ATOM 2282 N N . ARG A 1 275 ? -7.579 -6.882 12.964 1.00 82.25 275 ARG A N 1
ATOM 2283 C CA . ARG A 1 275 ? -8.592 -7.586 13.771 1.00 82.25 275 ARG A CA 1
ATOM 2284 C C . ARG A 1 275 ? -9.871 -7.903 12.995 1.00 82.25 275 ARG A C 1
ATOM 2286 O O . ARG A 1 275 ? -10.758 -8.550 13.537 1.00 82.25 275 ARG A O 1
ATOM 2293 N N . TYR A 1 276 ? -9.979 -7.448 11.750 1.00 85.12 276 TYR A N 1
ATOM 2294 C CA . TYR A 1 276 ? -11.180 -7.641 10.945 1.00 85.12 276 TYR A CA 1
ATOM 2295 C C . TYR A 1 276 ? -11.161 -8.987 10.220 1.00 85.12 276 TYR A C 1
ATOM 2297 O O . TYR A 1 276 ? -10.105 -9.460 9.813 1.00 85.12 276 TYR A O 1
ATOM 2305 N N . TRP A 1 277 ? -12.338 -9.562 9.977 1.00 88.12 277 TRP A N 1
ATOM 2306 C CA . TRP A 1 277 ? -12.495 -10.819 9.235 1.00 88.12 277 TRP A CA 1
ATOM 2307 C C . TRP A 1 277 ? -11.958 -10.775 7.794 1.00 88.12 277 TRP A C 1
ATOM 2309 O O . TRP A 1 277 ? -11.379 -11.748 7.325 1.00 88.12 277 TRP A O 1
ATOM 2319 N N . TRP A 1 278 ? -12.052 -9.633 7.101 1.00 90.56 278 TRP A N 1
ATOM 2320 C CA . TRP A 1 278 ? -11.601 -9.492 5.713 1.00 90.56 278 TRP A CA 1
ATOM 2321 C C . TRP A 1 278 ? -10.084 -9.644 5.560 1.00 90.56 278 TRP A C 1
ATOM 2323 O O . TRP A 1 278 ? -9.599 -9.807 4.444 1.00 90.56 278 TRP A O 1
ATOM 2333 N N . LYS A 1 279 ? -9.323 -9.654 6.664 1.00 90.88 279 LYS A N 1
ATOM 2334 C CA . LYS A 1 279 ? -7.878 -9.889 6.642 1.00 90.88 279 LYS A CA 1
ATOM 2335 C C . LYS A 1 279 ? -7.502 -11.198 5.955 1.00 90.88 279 LYS A C 1
ATOM 2337 O O . LYS A 1 279 ? -6.442 -11.257 5.353 1.00 90.88 279 LYS A O 1
ATOM 2342 N N . TYR A 1 280 ? -8.349 -12.230 5.993 1.00 92.56 280 TYR A N 1
ATOM 2343 C CA . TYR A 1 280 ? -8.053 -13.498 5.319 1.00 92.56 280 TYR A CA 1
ATOM 2344 C C . TYR A 1 280 ? -7.934 -13.338 3.799 1.00 92.56 280 TYR A C 1
ATOM 2346 O O . TYR A 1 280 ? -7.172 -14.068 3.175 1.00 92.56 280 TYR A O 1
ATOM 2354 N N . PHE A 1 281 ? -8.576 -12.327 3.206 1.00 93.50 281 PHE A N 1
ATOM 2355 C CA . PHE A 1 281 ? -8.393 -12.005 1.790 1.00 93.50 281 PHE A CA 1
ATOM 2356 C C . PHE A 1 281 ? -7.027 -11.380 1.486 1.00 93.50 281 PHE A C 1
ATOM 2358 O O . PHE A 1 281 ? -6.606 -11.430 0.337 1.00 93.50 281 PHE A O 1
ATOM 2365 N N . LEU A 1 282 ? -6.289 -10.873 2.487 1.00 93.62 282 LEU A N 1
ATOM 2366 C CA . LEU A 1 282 ? -4.886 -10.466 2.315 1.00 93.62 282 LEU A CA 1
ATOM 2367 C C . LEU A 1 282 ? -3.967 -11.661 2.026 1.00 93.62 282 LEU A C 1
ATOM 2369 O O . LEU A 1 282 ? -2.872 -11.459 1.511 1.00 93.62 282 LEU A O 1
ATOM 2373 N N . LEU A 1 283 ? -4.398 -12.901 2.289 1.00 93.50 283 LEU A N 1
ATOM 2374 C CA . LEU A 1 283 ? -3.629 -14.082 1.891 1.00 93.50 283 LEU A CA 1
ATOM 2375 C C . LEU A 1 283 ? -3.486 -14.184 0.368 1.00 93.50 283 LEU A C 1
ATOM 2377 O O . LEU A 1 283 ? -2.461 -14.657 -0.104 1.00 93.50 283 LEU A O 1
ATOM 2381 N N . ILE A 1 284 ? -4.461 -13.689 -0.402 1.00 93.94 284 ILE A N 1
ATOM 2382 C CA . ILE A 1 284 ? -4.414 -13.696 -1.870 1.00 93.94 284 ILE A CA 1
ATOM 2383 C C . ILE A 1 284 ? -3.211 -12.888 -2.394 1.00 93.94 284 ILE A C 1
ATOM 2385 O O . ILE A 1 284 ? -2.365 -13.481 -3.066 1.00 93.94 284 ILE A O 1
ATOM 2389 N N . PRO A 1 285 ? -3.055 -11.582 -2.078 1.00 93.56 285 PRO A N 1
ATOM 2390 C CA . PRO A 1 285 ? -1.876 -10.832 -2.499 1.00 93.56 285 PRO A CA 1
ATOM 2391 C C . PRO A 1 285 ? -0.582 -11.386 -1.903 1.00 93.56 285 PRO A C 1
ATOM 2393 O O . PRO A 1 285 ? 0.433 -11.361 -2.589 1.00 93.56 285 PRO A O 1
ATOM 2396 N N . ILE A 1 286 ? -0.598 -11.925 -0.677 1.00 94.56 286 ILE A N 1
ATOM 2397 C CA . ILE A 1 286 ? 0.591 -12.564 -0.089 1.00 94.56 286 ILE A CA 1
ATOM 2398 C C . ILE A 1 286 ? 1.052 -13.737 -0.965 1.00 94.56 286 ILE A C 1
ATOM 2400 O O . ILE A 1 286 ? 2.216 -13.772 -1.352 1.00 94.56 286 ILE A O 1
ATOM 2404 N N . ILE A 1 287 ? 0.145 -14.643 -1.343 1.00 94.56 287 ILE A N 1
ATOM 2405 C CA . ILE A 1 287 ? 0.450 -15.798 -2.203 1.00 94.56 287 ILE A CA 1
ATOM 2406 C C . ILE A 1 287 ? 0.955 -15.342 -3.576 1.00 94.56 287 ILE A C 1
ATOM 2408 O O . ILE A 1 287 ? 1.954 -15.866 -4.067 1.00 94.56 287 ILE A O 1
ATOM 2412 N N . ILE A 1 288 ? 0.301 -14.348 -4.185 1.00 93.06 288 ILE A N 1
ATOM 2413 C CA . ILE A 1 288 ? 0.701 -13.811 -5.494 1.00 93.06 288 ILE A CA 1
ATOM 2414 C C . ILE A 1 288 ? 2.108 -13.212 -5.424 1.00 93.06 288 ILE A C 1
ATOM 2416 O O . ILE A 1 288 ? 2.950 -13.529 -6.261 1.00 93.06 288 ILE A O 1
ATOM 2420 N N . VAL A 1 289 ? 2.400 -12.382 -4.419 1.00 92.44 289 VAL A N 1
ATOM 2421 C CA . VAL A 1 289 ? 3.732 -11.786 -4.253 1.00 92.44 289 VAL A CA 1
ATOM 2422 C C . VAL A 1 289 ? 4.779 -12.865 -3.970 1.00 92.44 289 VAL A C 1
ATOM 2424 O O . VAL A 1 289 ? 5.857 -12.812 -4.556 1.00 92.44 289 VAL A O 1
ATOM 2427 N N . SER A 1 290 ? 4.471 -13.882 -3.156 1.00 92.56 290 SER A N 1
ATOM 2428 C CA . SER A 1 290 ? 5.368 -15.027 -2.941 1.00 92.56 290 SER A CA 1
ATOM 2429 C C . SER A 1 290 ? 5.693 -15.755 -4.245 1.00 92.56 290 SER A C 1
ATOM 2431 O O . SER A 1 290 ? 6.862 -16.022 -4.518 1.00 92.56 290 SER A O 1
ATOM 2433 N N . TYR A 1 291 ? 4.685 -16.019 -5.081 1.00 92.00 291 TYR A N 1
ATOM 2434 C CA . TYR A 1 291 ? 4.890 -16.616 -6.400 1.00 92.00 291 TYR A CA 1
ATOM 2435 C C . TYR A 1 291 ? 5.775 -15.734 -7.289 1.00 92.00 291 TYR A C 1
ATOM 2437 O O . TYR A 1 291 ? 6.708 -16.226 -7.918 1.00 92.00 291 TYR A O 1
ATOM 2445 N N . GLN A 1 292 ? 5.542 -14.420 -7.294 1.00 89.88 292 GLN A N 1
ATOM 2446 C CA . GLN A 1 292 ? 6.355 -13.484 -8.068 1.00 89.88 292 GLN A CA 1
ATOM 2447 C C . GLN A 1 292 ? 7.809 -13.408 -7.588 1.00 89.88 292 GLN A C 1
ATOM 2449 O O . GLN A 1 292 ? 8.691 -13.243 -8.421 1.00 89.88 292 GLN A O 1
ATOM 2454 N N . ILE A 1 293 ? 8.076 -13.519 -6.281 1.00 90.12 293 ILE A N 1
ATOM 2455 C CA . ILE A 1 293 ? 9.448 -13.564 -5.748 1.00 90.12 293 ILE A CA 1
ATOM 2456 C C . ILE A 1 293 ? 10.169 -14.799 -6.285 1.00 90.12 293 ILE A C 1
ATOM 2458 O O . ILE A 1 293 ? 11.267 -14.668 -6.815 1.00 90.12 293 ILE A O 1
ATOM 2462 N N . ILE A 1 294 ? 9.541 -15.976 -6.201 1.00 90.12 294 ILE A N 1
ATOM 2463 C CA . ILE A 1 294 ? 10.106 -17.231 -6.723 1.00 90.12 294 ILE A CA 1
ATOM 2464 C C . ILE A 1 294 ? 10.343 -17.120 -8.233 1.00 90.12 294 ILE A C 1
ATOM 2466 O O . ILE A 1 294 ? 11.400 -17.517 -8.720 1.00 90.12 294 ILE A O 1
ATOM 2470 N N . GLY A 1 295 ? 9.386 -16.531 -8.958 1.00 85.00 295 GLY A N 1
ATOM 2471 C CA . GLY A 1 295 ? 9.488 -16.274 -10.391 1.00 85.00 295 GLY A CA 1
ATOM 2472 C C . GLY A 1 295 ? 10.742 -15.486 -10.763 1.00 85.00 295 GLY A C 1
ATOM 2473 O O . GLY A 1 295 ? 11.420 -15.882 -11.699 1.00 85.00 295 GLY A O 1
ATOM 2474 N N . THR A 1 296 ? 11.108 -14.455 -9.993 1.00 84.81 296 THR A N 1
ATOM 2475 C CA . THR A 1 296 ? 12.305 -13.629 -10.245 1.00 84.81 296 THR A CA 1
ATOM 2476 C C . THR A 1 296 ? 13.615 -14.429 -10.224 1.00 84.81 296 THR A C 1
ATOM 2478 O O . THR A 1 296 ? 14.540 -14.090 -10.953 1.00 84.81 296 THR A O 1
ATOM 2481 N N . PHE A 1 297 ? 13.710 -15.484 -9.407 1.00 81.88 297 PHE A N 1
ATOM 2482 C CA . PHE A 1 297 ? 14.920 -16.316 -9.300 1.00 81.88 297 PHE A CA 1
ATOM 2483 C C . PHE A 1 297 ? 14.932 -17.510 -10.259 1.00 81.88 297 PHE A C 1
ATOM 2485 O O . PHE A 1 297 ? 15.988 -18.094 -10.489 1.00 81.88 297 PHE A O 1
ATOM 2492 N N . ASN A 1 298 ? 13.769 -17.907 -10.781 1.00 78.69 298 ASN A N 1
ATOM 2493 C CA . ASN A 1 298 ? 13.628 -19.080 -11.647 1.00 78.69 298 ASN A CA 1
ATOM 2494 C C . ASN A 1 298 ? 13.674 -18.733 -13.144 1.00 78.69 298 ASN A C 1
ATOM 2496 O O . ASN A 1 298 ? 13.386 -19.581 -13.988 1.00 78.69 298 ASN A O 1
ATOM 2500 N N . VAL A 1 299 ? 14.004 -17.485 -13.473 1.00 67.06 299 VAL A N 1
ATOM 2501 C CA . VAL A 1 299 ? 14.239 -17.067 -14.850 1.00 67.06 299 VAL A CA 1
ATOM 2502 C C . VAL A 1 299 ? 15.624 -17.570 -15.267 1.00 67.06 299 VAL A C 1
ATOM 2504 O O . VAL A 1 299 ? 16.621 -17.227 -14.628 1.00 67.06 299 VAL A O 1
ATOM 2507 N N . LYS A 1 300 ? 15.659 -18.460 -16.263 1.00 44.72 300 LYS A N 1
ATOM 2508 C CA . LYS A 1 300 ? 16.871 -19.083 -16.809 1.00 44.72 300 LYS A CA 1
ATOM 2509 C C . LYS A 1 300 ? 17.263 -18.440 -18.123 1.00 44.72 300 LYS A C 1
ATOM 2511 O O . LYS A 1 300 ? 16.375 -18.411 -18.998 1.00 44.72 300 LYS A O 1
#

pLDDT: mean 79.43, std 15.97, range [41.5, 96.56]

Solvent-accessible surface area (backbone atoms only — not comparable to full-atom values): 16250 Å² total; per-residue (Å²): 108,73,71,56,51,52,52,47,52,52,55,55,53,42,55,54,43,44,64,60,22,74,81,42,59,89,32,36,60,50,77,56,102,85,52,77,47,68,30,74,76,62,52,20,39,19,56,44,44,28,53,41,31,43,32,48,32,52,33,50,52,36,49,51,49,42,50,72,45,86,55,80,45,36,58,39,47,46,55,54,35,42,54,33,38,39,53,29,42,51,54,70,48,56,66,53,94,56,94,46,71,66,52,57,50,49,39,54,50,52,23,52,51,57,47,49,52,50,49,51,51,29,48,65,64,46,51,63,52,54,53,48,56,53,47,54,52,52,52,52,50,53,50,48,52,51,54,52,68,68,25,73,66,49,49,46,58,57,66,69,56,57,81,82,67,58,81,81,54,64,66,68,49,53,51,50,52,50,48,52,50,48,52,50,49,52,50,48,52,48,53,50,47,48,49,50,49,49,54,49,51,72,66,45,81,49,70,67,46,54,52,52,26,53,53,55,52,50,45,66,53,53,54,54,56,28,74,80,46,50,77,39,54,56,40,79,71,88,86,50,75,44,69,14,71,94,41,90,13,28,23,58,38,44,32,56,51,31,49,49,51,40,51,42,50,52,52,51,52,51,42,72,70,47,87,55,80,66,39,67,63,52,50,55,44,44,53,53,46,53,52,51,56,53,50,70,73,68,61,128

Mean predicted aligned error: 12.1 Å

Radius of gyration: 30.43 Å; Cα contacts (8 Å, |Δi|>4): 248; chains: 1; bounding box: 73×42×103 Å

Foldseek 3Di:
DVVLVVLLVLLQCLLCQLVCLVVADQAQWDDDPPDIDGNPPQRGSSRLSNQLSLLVSVLSVLLSLLLQDPDPLSVLSLVVNLVSQLSNLCSVCVRPPDPDPVSVVVSNVRSVVVSVVSVVSSCVVVVVVVVVVVVVVVVVVVVVVVCVCPDPVVVVVVVVDDPVVCPPPPPVVVVVVVVVVVVVVVVVVVVVVVVVVVVVVVVPCDPVSVVLSVVSNVLVVLLVPLVPADQDQWDCPVVDIDGLQPDNGVSVLSNVLSSLVSSLVVLVSSLVPDPDPSSVSSVSSNVSSVVVNVVSVPRD